Protein AF-0000000084381024 (afdb_homodimer)

pLDDT: mean 91.38, std 16.23, range [27.98, 98.88]

Solvent-accessible surface area (backbone atoms only — not comparable to full-atom values): 16319 Å² total; per-residue (Å²): 120,67,60,51,64,64,74,51,84,84,50,76,86,59,46,61,68,24,18,52,48,16,25,44,32,41,46,28,47,38,32,57,51,58,48,25,55,32,41,63,37,60,66,31,48,61,68,59,44,64,74,40,44,67,61,47,49,54,48,25,54,76,38,67,33,44,77,42,84,34,64,73,65,82,75,44,44,56,50,69,76,67,74,47,66,86,17,28,29,39,39,35,27,53,89,64,43,61,58,55,51,52,49,52,48,49,53,49,51,50,27,51,76,67,74,49,60,46,72,69,57,39,50,48,54,21,47,53,52,33,48,46,49,37,40,40,66,72,48,41,53,50,35,30,42,66,63,59,52,68,70,77,110,121,66,57,51,64,66,75,51,82,86,48,80,80,56,48,62,69,25,18,53,47,15,24,44,32,41,46,28,46,38,33,56,50,57,50,26,54,34,42,64,38,57,65,33,47,61,67,58,44,64,73,40,45,67,63,45,50,51,48,24,55,76,38,68,34,45,77,44,83,35,65,72,65,82,76,44,45,57,49,70,75,65,74,47,64,85,17,27,29,38,39,36,28,52,90,65,44,60,58,55,51,52,48,50,49,49,54,49,51,51,26,51,75,67,76,50,60,44,72,70,56,38,49,47,56,20,48,53,51,33,49,46,49,37,39,39,67,71,49,41,53,50,35,30,42,64,62,59,53,66,69,77,111

Nearest PDB structures (foldseek):
  7mwr-assembly1_A  TM=6.405E-01  e=2.518E+00  synthetic construct
  6pe4-assembly1_A  TM=2.429E-01  e=1.490E-01  Saccharomyces cerevisiae S288C
  6rm3-assembly1_LJ0  TM=4.028E-01  e=2.826E+00  Vairimorpha necatrix
  7uzi-assembly1_a  TM=2.434E-01  e=8.912E-01  Rattus norvegicus
  6ifx-assembly1_A  TM=2.346E-01  e=4.484E+00  Bacillus subtilis subsp. subtilis str. 168

Structure (mmCIF, N/CA/C/O backbone):
data_AF-0000000084381024-model_v1
#
loop_
_entity.id
_entity.type
_entity.pdbx_description
1 polymer 'Uncharacterized protein'
#
loop_
_atom_site.group_PDB
_atom_site.id
_atom_site.type_symbol
_atom_site.label_atom_id
_atom_site.label_alt_id
_atom_site.label_comp_id
_atom_site.label_asym_id
_atom_site.label_entity_id
_atom_site.label_seq_id
_atom_site.pdbx_PDB_ins_code
_atom_site.Cartn_x
_atom_site.Cartn_y
_atom_site.Cartn_z
_atom_site.occupancy
_atom_site.B_iso_or_equiv
_atom_site.auth_seq_id
_atom_site.auth_comp_id
_atom_site.auth_asym_id
_atom_site.auth_atom_id
_atom_site.pdbx_PDB_model_num
ATOM 1 N N . MET A 1 1 ? 3.258 -10.328 -2.293 1 28.28 1 MET A N 1
ATOM 2 C CA . MET A 1 1 ? 1.998 -11.055 -2.41 1 28.28 1 MET A CA 1
ATOM 3 C C . MET A 1 1 ? 1.512 -11.531 -1.044 1 28.28 1 MET A C 1
ATOM 5 O O . MET A 1 1 ? 0.739 -12.484 -0.951 1 28.28 1 MET A O 1
ATOM 9 N N . VAL A 1 2 ? 2.326 -11.086 -0.211 1 36.31 2 VAL A N 1
ATOM 10 C CA . VAL A 1 2 ? 2.629 -11.383 1.186 1 36.31 2 VAL A CA 1
ATOM 11 C C . VAL A 1 2 ? 1.371 -11.211 2.033 1 36.31 2 VAL A C 1
ATOM 13 O O . VAL A 1 2 ? 0.634 -10.234 1.877 1 36.31 2 VAL A O 1
ATOM 16 N N . CYS A 1 3 ? 0.895 -12.289 2.412 1 40.66 3 CYS A N 1
ATOM 17 C CA . 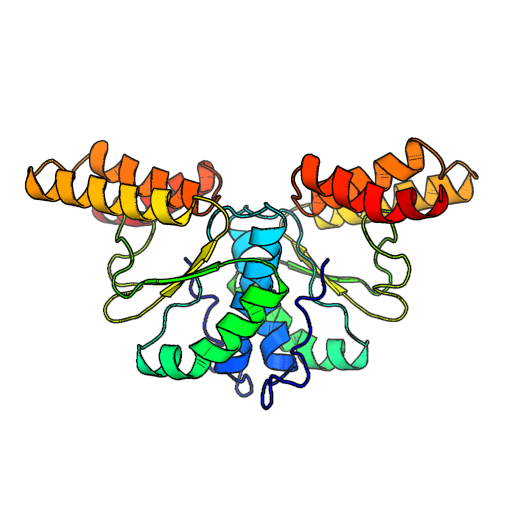CYS A 1 3 ? -0.198 -12.477 3.361 1 40.66 3 CYS A CA 1
ATOM 18 C C . CYS A 1 3 ? -0.223 -11.344 4.387 1 40.66 3 CYS A C 1
ATOM 20 O O . CYS A 1 3 ? 0.707 -11.211 5.184 1 40.66 3 CYS A O 1
ATOM 22 N N . ALA A 1 4 ? -0.478 -10.211 3.945 1 44.56 4 ALA A N 1
ATOM 23 C CA . ALA A 1 4 ? -0.756 -9.367 5.105 1 44.56 4 ALA A CA 1
ATOM 24 C C . ALA A 1 4 ? -1.313 -10.195 6.262 1 44.56 4 ALA A C 1
ATOM 26 O O . ALA A 1 4 ? -2.27 -10.953 6.086 1 44.56 4 ALA A O 1
ATOM 27 N N . GLY A 1 5 ? -0.405 -10.867 6.879 1 44.34 5 GLY A N 1
ATOM 28 C CA . GLY A 1 5 ? -0.586 -11.812 7.969 1 44.34 5 GLY A CA 1
ATOM 29 C C . GLY A 1 5 ? -1.953 -11.719 8.617 1 44.34 5 GLY A C 1
ATOM 30 O O . GLY A 1 5 ? -2.391 -10.625 9 1 44.34 5 GLY A O 1
ATOM 31 N N . SER A 1 6 ? -2.732 -12.602 8.109 1 51.28 6 SER A N 1
ATOM 32 C CA . SER A 1 6 ? -3.961 -12.797 8.867 1 51.28 6 SER A CA 1
ATOM 33 C C . SER A 1 6 ? -3.729 -12.57 10.359 1 51.28 6 SER A C 1
ATOM 35 O O . SER A 1 6 ? -2.631 -12.82 10.867 1 51.28 6 SER A O 1
ATOM 37 N N . PRO A 1 7 ? -4.492 -11.641 10.758 1 48.34 7 PRO A N 1
ATOM 38 C CA . PRO A 1 7 ? -4.328 -11.484 12.211 1 48.34 7 PRO A CA 1
ATOM 39 C C . PRO A 1 7 ? -4.062 -12.812 12.914 1 48.34 7 PRO A C 1
ATOM 41 O O . PRO A 1 7 ? -4.578 -13.852 12.5 1 48.34 7 PRO A O 1
ATOM 44 N N . THR A 1 8 ? -2.988 -12.719 13.672 1 51.28 8 THR A N 1
ATOM 45 C CA . THR A 1 8 ? -2.697 -13.875 14.508 1 51.28 8 THR A CA 1
ATOM 46 C C . THR A 1 8 ? -3.805 -14.094 15.531 1 51.28 8 THR A C 1
ATOM 48 O O . THR A 1 8 ? -4.578 -13.18 15.82 1 51.28 8 THR A O 1
ATOM 51 N N . ALA A 1 9 ? -3.881 -15.234 16.062 1 48.22 9 ALA A N 1
ATOM 52 C CA . ALA A 1 9 ? -4.785 -15.609 17.156 1 48.22 9 ALA A CA 1
ATOM 53 C C . ALA A 1 9 ? -4.781 -14.547 18.25 1 48.22 9 ALA A C 1
ATOM 55 O O . ALA A 1 9 ? -5.777 -14.383 18.953 1 48.22 9 ALA A O 1
ATOM 56 N N . ALA A 1 10 ? -3.648 -13.859 18.375 1 48.81 10 ALA A N 1
ATOM 57 C CA . ALA A 1 10 ? -3.574 -12.914 19.484 1 48.81 10 ALA A CA 1
ATOM 58 C C . ALA A 1 10 ? -4.445 -11.688 19.219 1 48.81 10 ALA A C 1
ATOM 60 O O . ALA A 1 10 ? -4.66 -10.859 20.109 1 48.81 10 ALA A O 1
ATOM 61 N N . GLN A 1 11 ? -4.734 -11.586 18.047 1 59.88 11 GLN A N 1
ATOM 62 C CA . GLN A 1 11 ? -5.578 -10.438 17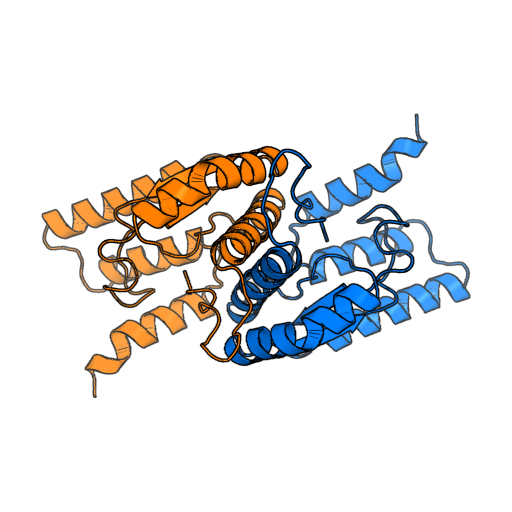.734 1 59.88 11 GLN A CA 1
ATOM 63 C C . GLN A 1 11 ? -7.051 -10.836 17.672 1 59.88 11 GLN A C 1
ATOM 65 O O . GLN A 1 11 ? -7.57 -11.141 16.594 1 59.88 11 GLN A O 1
ATOM 70 N N . GLU A 1 12 ? -7.547 -11 18.906 1 65.5 12 GLU A N 1
ATOM 71 C CA . GLU A 1 12 ? -8.938 -11.359 19.156 1 65.5 12 GLU A CA 1
ATOM 72 C C . GLU A 1 12 ? -9.883 -10.219 18.781 1 65.5 12 GLU A C 1
ATOM 74 O O . GLU A 1 12 ? -9.5 -9.047 18.844 1 65.5 12 GLU A O 1
ATOM 79 N N . ASN A 1 13 ? -10.695 -10.312 17.656 1 83.38 13 ASN A N 1
ATOM 80 C CA . ASN A 1 13 ? -11.82 -9.438 17.375 1 83.38 13 ASN A CA 1
ATOM 81 C C . ASN A 1 13 ? -11.602 -8.633 16.094 1 83.38 13 ASN A C 1
ATOM 83 O O . ASN A 1 13 ? -11.992 -7.469 16.016 1 83.38 13 ASN A O 1
ATOM 87 N N . ILE A 1 14 ? -10.758 -9.195 15.344 1 90.44 14 ILE A N 1
ATOM 88 C CA . ILE A 1 14 ? -10.633 -8.586 14.023 1 90.44 14 ILE A CA 1
ATOM 89 C C . ILE A 1 14 ? -11.609 -9.242 13.055 1 90.44 14 ILE A C 1
ATOM 91 O O . ILE A 1 14 ? -11.641 -10.461 12.922 1 90.44 14 ILE A O 1
ATOM 95 N N . ASP A 1 15 ? -12.375 -8.414 12.492 1 93.81 15 ASP A N 1
ATOM 96 C CA . ASP A 1 15 ? -13.219 -8.891 11.398 1 93.81 15 ASP A CA 1
ATOM 97 C C . ASP A 1 15 ? -12.398 -9.078 10.117 1 93.81 15 ASP A C 1
ATOM 99 O O . ASP A 1 15 ? -11.984 -8.109 9.484 1 93.81 15 ASP A O 1
ATOM 103 N N . GLN A 1 16 ? -12.266 -10.297 9.758 1 93.5 16 GLN A N 1
ATOM 104 C CA . GLN A 1 16 ? -11.336 -10.648 8.688 1 93.5 16 GLN A CA 1
ATOM 105 C C . GLN A 1 16 ? -11.773 -10.031 7.359 1 93.5 16 GLN A C 1
ATOM 107 O O . GLN A 1 16 ? -10.93 -9.578 6.574 1 93.5 16 GLN A O 1
ATOM 112 N N . ARG A 1 17 ? -12.984 -10.094 7.109 1 93.25 17 ARG A N 1
ATOM 113 C CA . ARG A 1 17 ? -13.508 -9.523 5.871 1 93.25 17 ARG A CA 1
ATOM 114 C C . ARG A 1 17 ? -13.18 -8.039 5.777 1 93.25 17 ARG A C 1
ATOM 116 O O . ARG A 1 17 ? -12.695 -7.566 4.75 1 93.25 17 ARG A O 1
ATOM 123 N N . SER A 1 18 ? -13.453 -7.324 6.828 1 94.88 18 SER A N 1
ATOM 124 C CA . SER A 1 18 ? -13.164 -5.895 6.879 1 94.88 18 SER A CA 1
ATOM 125 C C . SER A 1 18 ? -11.664 -5.637 6.766 1 94.88 18 SER A C 1
ATOM 127 O O . SER A 1 18 ? -11.242 -4.684 6.105 1 94.88 18 SER A O 1
ATOM 129 N N . TYR A 1 19 ? -10.93 -6.453 7.414 1 95.06 19 TYR A N 1
ATOM 130 C CA . TYR A 1 19 ? -9.477 -6.355 7.34 1 95.06 19 TYR A CA 1
ATOM 131 C C . TYR A 1 19 ? -8.984 -6.508 5.906 1 95.06 19 TYR A C 1
ATOM 133 O O . TYR A 1 19 ? -8.211 -5.684 5.414 1 95.06 19 TYR A O 1
ATOM 141 N N . ASN A 1 20 ? -9.469 -7.473 5.242 1 95.69 20 ASN A N 1
ATOM 142 C CA . ASN A 1 20 ? -9.078 -7.723 3.857 1 95.69 20 ASN A CA 1
ATOM 143 C C . ASN A 1 20 ? -9.516 -6.586 2.938 1 95.69 20 ASN A C 1
ATOM 145 O O . ASN A 1 20 ? -8.789 -6.219 2.012 1 95.69 20 ASN A O 1
ATOM 149 N N . LEU A 1 21 ? -10.672 -6.102 3.188 1 95.94 21 LEU A N 1
ATOM 150 C CA . LEU A 1 21 ? -11.156 -4.961 2.412 1 95.94 21 LEU A CA 1
ATOM 151 C C . LEU A 1 21 ? -10.273 -3.738 2.641 1 95.94 21 LEU A C 1
ATOM 153 O O . LEU A 1 21 ? -10.047 -2.953 1.718 1 95.94 21 LEU A O 1
ATOM 157 N N . GLY A 1 22 ? -9.82 -3.562 3.893 1 96 22 GLY A N 1
ATOM 158 C CA . GLY A 1 22 ? -8.875 -2.49 4.18 1 96 22 GLY A CA 1
ATOM 159 C C . GLY A 1 22 ? -7.602 -2.584 3.365 1 96 22 GLY A C 1
ATOM 160 O O . GLY A 1 22 ? -7.121 -1.577 2.84 1 96 22 GLY A O 1
ATOM 161 N N . ILE A 1 23 ? -7.121 -3.762 3.248 1 97.06 23 ILE A N 1
ATOM 162 C CA . ILE A 1 23 ? -5.926 -3.984 2.439 1 97.06 23 ILE A CA 1
ATOM 163 C C . ILE A 1 23 ? -6.195 -3.574 0.994 1 97.06 23 ILE A C 1
ATOM 165 O O . ILE A 1 23 ? -5.41 -2.838 0.394 1 97.06 23 ILE A O 1
ATOM 169 N N . ILE A 1 24 ? -7.312 -4 0.493 1 97.38 24 ILE A N 1
ATOM 170 C CA . ILE A 1 24 ? -7.684 -3.67 -0.878 1 97.38 24 ILE A CA 1
ATOM 171 C C . ILE A 1 24 ? -7.82 -2.156 -1.024 1 97.38 24 ILE A C 1
ATOM 173 O O . ILE A 1 24 ? -7.363 -1.579 -2.016 1 97.38 24 ILE A O 1
ATOM 177 N N . GLY A 1 25 ? -8.414 -1.535 -0.04 1 96.5 25 GLY A N 1
ATOM 178 C CA . GLY A 1 25 ? -8.539 -0.086 -0.065 1 96.5 25 GLY A CA 1
ATOM 179 C C . GLY A 1 25 ? -7.199 0.626 -0.094 1 96.5 25 GLY A C 1
ATOM 180 O O . GLY A 1 25 ? -6.988 1.527 -0.909 1 96.5 25 GLY A O 1
ATOM 181 N N . GLY A 1 26 ? -6.32 0.218 0.794 1 96.38 26 GLY A N 1
ATOM 182 C CA . GLY A 1 26 ? -4.98 0.784 0.792 1 96.38 26 GLY A CA 1
ATOM 183 C C . GLY A 1 26 ? -4.25 0.584 -0.523 1 96.38 26 GLY A C 1
ATOM 184 O O . GLY A 1 26 ? -3.65 1.521 -1.055 1 96.38 26 GLY A O 1
ATOM 185 N N . PHE A 1 27 ? -4.34 -0.583 -1.065 1 98 27 PHE A N 1
ATOM 186 C CA . PHE A 1 27 ? -3.621 -0.901 -2.295 1 98 27 PHE A CA 1
ATOM 187 C C . PHE A 1 27 ? -4.25 -0.195 -3.488 1 98 27 PHE A C 1
ATOM 189 O O . PHE A 1 27 ? -3.553 0.197 -4.426 1 98 27 PHE A O 1
ATOM 196 N N . ALA A 1 28 ? -5.578 -0.05 -3.455 1 97.62 28 ALA A N 1
ATOM 197 C CA . ALA A 1 28 ? -6.234 0.714 -4.516 1 97.62 28 ALA A CA 1
ATOM 198 C C . ALA A 1 28 ? -5.707 2.146 -4.562 1 97.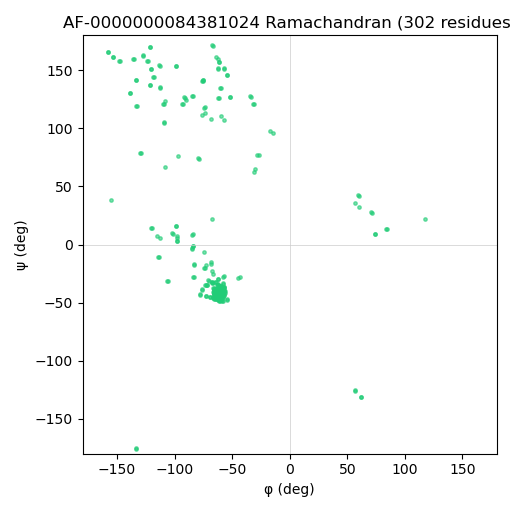62 28 ALA A C 1
ATOM 200 O O . ALA A 1 28 ? -5.438 2.678 -5.645 1 97.62 28 ALA A O 1
ATOM 201 N N . GLU A 1 29 ? -5.512 2.721 -3.426 1 95.56 29 GLU A N 1
ATOM 202 C CA . GLU A 1 29 ? -4.996 4.086 -3.355 1 95.56 29 GLU A CA 1
ATOM 203 C C . GLU A 1 29 ? -3.578 4.168 -3.91 1 95.56 29 GLU A C 1
ATOM 205 O O . GLU A 1 29 ? -3.264 5.062 -4.695 1 95.56 29 GLU A O 1
ATOM 210 N N . ILE A 1 30 ? -2.697 3.246 -3.512 1 96.5 30 ILE A N 1
ATOM 211 C CA . ILE A 1 30 ? -1.293 3.338 -3.9 1 96.5 30 ILE A CA 1
ATOM 212 C C . ILE A 1 30 ? -1.15 3.043 -5.391 1 96.5 30 ILE A C 1
ATOM 214 O O . ILE A 1 30 ? -0.276 3.6 -6.059 1 96.5 30 ILE A O 1
ATOM 218 N N . VAL A 1 31 ? -2.053 2.191 -5.934 1 98.12 31 VAL A N 1
ATOM 219 C CA . VAL A 1 31 ? -2.064 1.953 -7.371 1 98.12 31 VAL A CA 1
ATOM 220 C C . VAL A 1 31 ? -2.545 3.207 -8.102 1 98.12 31 VAL A C 1
ATOM 222 O O . VAL A 1 31 ? -1.935 3.635 -9.078 1 98.12 31 VAL A O 1
ATOM 225 N N . ARG A 1 32 ? -3.615 3.818 -7.609 1 97.06 32 ARG A N 1
ATOM 226 C CA . ARG A 1 32 ? -4.133 5.047 -8.203 1 97.06 32 ARG A CA 1
ATOM 227 C C . ARG A 1 32 ? -3.064 6.133 -8.227 1 97.06 32 ARG A C 1
ATOM 229 O O . ARG A 1 32 ? -2.949 6.879 -9.203 1 97.06 32 ARG A O 1
ATOM 236 N N . LEU A 1 33 ? -2.26 6.191 -7.195 1 96.06 33 LEU A N 1
ATOM 237 C CA . LEU A 1 33 ? -1.254 7.238 -7.051 1 96.06 33 LEU A CA 1
ATOM 238 C C . LEU A 1 33 ? 0.023 6.871 -7.797 1 96.06 33 LEU A C 1
ATOM 240 O O . LEU A 1 33 ? 1.009 7.609 -7.75 1 96.06 33 LEU A O 1
ATOM 244 N N . GLY A 1 34 ? 0.048 5.742 -8.352 1 96 34 GLY A N 1
ATOM 245 C CA . GLY A 1 34 ? 1.16 5.371 -9.211 1 96 34 GLY A CA 1
ATOM 246 C C . GLY A 1 34 ? 2.355 4.836 -8.445 1 96 34 GLY A C 1
ATOM 247 O O . GLY A 1 34 ? 3.449 4.711 -9 1 96 34 GLY A O 1
ATOM 248 N N . VAL A 1 35 ? 2.164 4.527 -7.207 1 97.25 35 VAL A N 1
ATOM 249 C CA . VAL A 1 35 ? 3.242 3.971 -6.398 1 97.25 35 VAL A CA 1
ATOM 250 C C . VAL A 1 35 ? 3.455 2.502 -6.762 1 97.25 35 VAL A C 1
ATOM 252 O O . VAL A 1 35 ? 4.59 2.025 -6.809 1 97.25 35 VAL A O 1
ATOM 255 N N . LYS A 1 36 ? 2.365 1.826 -7 1 97.12 36 LYS A N 1
ATOM 256 C CA . LYS A 1 36 ? 2.391 0.433 -7.434 1 97.12 36 LYS A CA 1
ATOM 257 C C . LYS A 1 36 ? 1.692 0.265 -8.781 1 97.12 36 LYS A C 1
ATOM 259 O O . LYS A 1 36 ? 0.625 0.839 -9.008 1 97.12 36 LYS A O 1
ATOM 264 N N . LYS A 1 37 ? 2.312 -0.516 -9.602 1 97.88 37 LYS A N 1
ATOM 265 C CA . LYS A 1 37 ? 1.712 -0.817 -10.898 1 97.88 37 LYS A CA 1
ATOM 266 C C . LYS A 1 37 ? 0.601 -1.854 -10.766 1 97.88 37 LYS A C 1
ATOM 268 O O . LYS A 1 37 ? -0.471 -1.705 -11.352 1 97.88 37 LYS A O 1
ATOM 273 N N . LEU A 1 38 ? 0.81 -2.875 -10 1 98.69 38 LEU A N 1
ATOM 274 C CA . LEU A 1 38 ? -0.09 -3.988 -9.719 1 98.69 38 LEU A CA 1
ATOM 275 C C . LEU A 1 38 ? -0.052 -4.359 -8.242 1 98.69 38 LEU A C 1
ATOM 277 O O . LEU A 1 38 ? 1.025 -4.461 -7.648 1 98.69 38 LEU A O 1
ATOM 281 N N . ALA A 1 39 ? -1.172 -4.465 -7.668 1 98.44 39 ALA A N 1
ATOM 282 C CA . ALA A 1 39 ? -1.26 -4.984 -6.305 1 98.44 39 ALA A CA 1
ATOM 283 C C . ALA A 1 39 ? -2.131 -6.234 -6.246 1 98.44 39 ALA A C 1
ATOM 285 O O . ALA A 1 39 ? -3.002 -6.43 -7.102 1 98.44 39 ALA A O 1
ATOM 286 N N . LEU A 1 40 ? -1.838 -7.059 -5.32 1 98.25 40 LEU A N 1
ATOM 287 C CA . LEU A 1 40 ? -2.604 -8.281 -5.082 1 98.25 40 LEU A CA 1
ATOM 288 C C . LEU A 1 40 ? -3.33 -8.211 -3.744 1 98.25 40 LEU A C 1
ATOM 290 O O . LEU A 1 40 ? -2.75 -7.797 -2.738 1 98.25 40 LEU A O 1
ATOM 294 N N . SER A 1 41 ? -4.539 -8.609 -3.746 1 97.5 41 SER A N 1
ATOM 295 C CA . SER A 1 41 ? -5.207 -8.836 -2.469 1 97.5 41 SER A CA 1
ATOM 296 C C . SER A 1 41 ? -4.594 -10.023 -1.731 1 97.5 41 SER A C 1
ATOM 298 O O . SER A 1 41 ? -3.746 -10.734 -2.279 1 97.5 41 SER A O 1
ATOM 300 N N . GLU A 1 42 ? -5.039 -10.148 -0.517 1 95.75 42 GLU A N 1
ATOM 301 C CA . GLU A 1 42 ? -4.789 -11.438 0.135 1 95.75 42 GLU A CA 1
ATOM 302 C C . GLU A 1 42 ? -5.371 -12.586 -0.674 1 95.75 42 GLU A C 1
ATOM 304 O O . GLU A 1 42 ? -6.332 -12.406 -1.422 1 95.75 42 GLU A O 1
ATOM 309 N N . VAL A 1 43 ? -4.715 -13.703 -0.502 1 95.94 43 VAL A N 1
ATOM 310 C CA . VAL A 1 43 ? -5.301 -14.906 -1.072 1 95.94 43 VAL A CA 1
ATOM 311 C C . VAL A 1 43 ? -6.469 -15.375 -0.204 1 95.94 43 VAL A C 1
ATOM 313 O O . VAL A 1 43 ? -6.406 -15.297 1.025 1 95.94 43 VAL A O 1
ATOM 316 N N . MET A 1 44 ? -7.48 -15.82 -0.91 1 95.75 44 MET A N 1
ATOM 317 C CA . MET A 1 44 ? -8.664 -16.25 -0.17 1 95.75 44 MET A CA 1
ATOM 318 C C . MET A 1 44 ? -9.367 -17.391 -0.882 1 95.75 44 MET A C 1
ATOM 320 O O . MET A 1 44 ? -9.188 -17.594 -2.084 1 95.75 44 MET A O 1
ATOM 324 N N . THR A 1 45 ? -10.141 -18.125 -0.07 1 96.62 45 THR A N 1
ATOM 325 C CA . THR A 1 45 ? -10.977 -19.141 -0.695 1 96.62 45 THR A CA 1
ATOM 326 C C . THR A 1 45 ? -11.969 -18.516 -1.665 1 96.62 45 THR A C 1
ATOM 328 O O . THR A 1 45 ? -12.328 -17.344 -1.52 1 96.62 45 THR A O 1
ATOM 331 N N . PRO A 1 46 ? -12.453 -19.297 -2.619 1 97.44 46 PRO A N 1
ATOM 332 C CA . PRO A 1 46 ? -13.477 -18.766 -3.531 1 97.44 46 PRO A CA 1
ATOM 333 C C . PRO A 1 46 ? -14.711 -18.25 -2.797 1 97.44 46 PRO A C 1
ATOM 335 O O . PRO A 1 46 ? -15.266 -17.219 -3.176 1 97.44 46 PRO A O 1
ATOM 338 N N . ASP A 1 47 ? -15.117 -18.891 -1.745 1 97 47 ASP A N 1
ATOM 339 C CA . ASP A 1 47 ? -16.281 -18.469 -0.982 1 97 47 ASP A CA 1
ATOM 340 C C . ASP A 1 47 ? -16.031 -17.109 -0.316 1 97 47 ASP A C 1
ATOM 342 O O . ASP A 1 47 ? -16.906 -16.234 -0.336 1 97 47 ASP A O 1
ATOM 346 N N . ASP A 1 48 ? -14.922 -16.984 0.28 1 95.38 48 ASP A N 1
ATOM 347 C CA . ASP A 1 48 ? -14.578 -15.703 0.903 1 95.38 48 ASP A CA 1
ATOM 348 C C . ASP A 1 48 ? -14.5 -14.586 -0.136 1 95.38 48 ASP A C 1
ATOM 350 O O . ASP A 1 48 ? -14.93 -13.461 0.122 1 95.38 48 ASP A O 1
ATOM 354 N N . MET A 1 49 ? -13.961 -14.914 -1.272 1 97.06 49 MET A N 1
ATOM 355 C CA . MET A 1 49 ? -13.875 -13.961 -2.377 1 97.06 49 MET A CA 1
ATOM 356 C C . MET A 1 49 ? -15.273 -13.531 -2.824 1 97.06 49 MET A C 1
ATOM 358 O O . MET A 1 49 ? -15.531 -12.336 -2.98 1 97.06 49 MET A O 1
ATOM 362 N N . ASP A 1 50 ? -16.141 -14.445 -2.934 1 97 50 ASP A N 1
ATOM 363 C CA . ASP A 1 50 ? -17.516 -14.133 -3.314 1 97 50 ASP A CA 1
ATOM 364 C C . ASP A 1 50 ? -18.172 -13.18 -2.311 1 97 50 ASP A C 1
ATOM 366 O O . ASP A 1 50 ? -18.891 -12.266 -2.699 1 97 50 ASP A O 1
ATOM 370 N N . ALA A 1 51 ? -17.797 -13.391 -1.1 1 93.56 51 ALA A N 1
ATOM 371 C CA . ALA A 1 51 ? -18.438 -12.641 -0.022 1 93.56 51 ALA A CA 1
ATOM 372 C C . ALA A 1 51 ? -17.938 -11.195 -0.002 1 93.56 51 ALA A C 1
ATOM 374 O O . ALA A 1 51 ? -18.625 -10.305 0.512 1 93.56 51 ALA A O 1
ATOM 375 N N . MET A 1 52 ? -16.828 -10.961 -0.585 1 94 52 MET A N 1
ATOM 376 C CA . MET A 1 52 ? -16.25 -9.633 -0.422 1 94 52 MET A CA 1
ATOM 377 C C . MET A 1 52 ? -16.219 -8.883 -1.749 1 94 52 MET A C 1
ATOM 379 O O . MET A 1 52 ? -16.016 -7.668 -1.776 1 94 52 MET A O 1
ATOM 383 N N . LEU A 1 53 ? -16.484 -9.562 -2.812 1 96.75 53 LEU A N 1
ATOM 384 C CA . LEU A 1 53 ? -16.203 -9.047 -4.152 1 96.75 53 LEU A CA 1
ATOM 385 C C . LEU A 1 53 ? -16.984 -7.762 -4.414 1 96.75 53 LEU A C 1
ATOM 387 O O . LEU A 1 53 ? -16.438 -6.805 -4.957 1 96.75 53 LEU A O 1
ATOM 391 N N . ASP A 1 54 ? -18.219 -7.695 -4.055 1 95.94 54 ASP A N 1
ATOM 392 C CA . ASP A 1 54 ? -19.031 -6.508 -4.332 1 95.94 54 ASP A CA 1
ATOM 393 C C . ASP A 1 54 ? -18.5 -5.293 -3.578 1 95.94 54 ASP A C 1
ATOM 395 O O . ASP A 1 54 ? -18.422 -4.195 -4.137 1 95.94 54 ASP A O 1
ATOM 399 N N . ASP A 1 55 ? -18.172 -5.512 -2.336 1 95.75 55 ASP A N 1
ATOM 400 C CA . ASP A 1 55 ? -17.594 -4.418 -1.565 1 95.75 55 ASP A CA 1
ATOM 401 C C . ASP A 1 55 ? -16.234 -4.008 -2.139 1 95.75 55 ASP A C 1
ATOM 403 O O . ASP A 1 55 ? -15.906 -2.82 -2.166 1 95.75 55 ASP A O 1
ATOM 407 N N . ALA A 1 56 ? -15.492 -5.004 -2.561 1 97.25 56 ALA A N 1
ATOM 408 C CA . ALA A 1 56 ? -14.203 -4.711 -3.178 1 97.25 56 ALA A CA 1
ATOM 409 C C . ALA A 1 56 ? -14.375 -3.852 -4.43 1 97.25 56 ALA A C 1
ATOM 411 O O . ALA A 1 56 ? -13.594 -2.928 -4.668 1 97.25 56 ALA A O 1
ATOM 412 N N . LYS A 1 57 ? -15.352 -4.129 -5.191 1 97.75 57 LYS A N 1
ATOM 413 C CA . LYS A 1 57 ? -15.625 -3.361 -6.402 1 97.75 57 LYS A CA 1
ATOM 414 C C . LYS A 1 57 ? -15.969 -1.913 -6.066 1 97.75 57 LYS A C 1
ATOM 416 O O . LYS A 1 57 ? -15.578 -0.994 -6.789 1 97.75 57 LYS A O 1
ATOM 421 N N . ILE A 1 58 ? -16.703 -1.7 -5.055 1 96.19 58 ILE A N 1
ATOM 422 C CA . ILE A 1 58 ? -17.047 -0.354 -4.613 1 96.19 58 ILE A CA 1
ATOM 423 C C . ILE A 1 58 ? -15.781 0.411 -4.238 1 96.19 58 ILE A C 1
ATOM 425 O O . ILE A 1 58 ? -15.594 1.556 -4.656 1 96.19 58 ILE A O 1
ATOM 429 N N . VAL A 1 59 ? -14.961 -0.268 -3.457 1 94.44 59 VAL A N 1
ATOM 430 C CA . VAL A 1 59 ? -13.703 0.334 -3.037 1 94.44 59 VAL A CA 1
ATOM 431 C C . VAL A 1 59 ? -12.859 0.687 -4.262 1 94.44 59 VAL A C 1
ATOM 433 O O . VAL A 1 59 ? -12.289 1.776 -4.34 1 94.44 59 VAL A O 1
ATOM 436 N N . ALA A 1 60 ? -12.789 -0.212 -5.215 1 96.75 60 ALA A N 1
ATOM 437 C CA . ALA A 1 60 ? -12.008 -0.009 -6.426 1 96.75 60 ALA A CA 1
ATOM 438 C C . ALA A 1 60 ? -12.531 1.173 -7.234 1 96.75 60 ALA A C 1
ATOM 440 O O . ALA A 1 60 ? -11.758 2.004 -7.711 1 96.75 60 ALA A O 1
ATOM 441 N N . ARG A 1 61 ? -13.797 1.285 -7.375 1 96.38 61 ARG A N 1
ATOM 442 C CA . ARG A 1 61 ? -14.414 2.373 -8.125 1 96.38 61 ARG A CA 1
ATOM 443 C C . ARG A 1 61 ? -14.102 3.723 -7.488 1 96.38 61 ARG A C 1
ATOM 445 O O . ARG A 1 61 ? -13.789 4.688 -8.188 1 96.38 61 ARG A O 1
ATOM 452 N N . ARG A 1 62 ? -14.117 3.76 -6.277 1 93.94 62 ARG A N 1
ATOM 453 C CA . ARG A 1 62 ? -13.859 5 -5.551 1 93.94 62 ARG A CA 1
ATOM 454 C C . ARG A 1 62 ? -12.43 5.484 -5.785 1 93.94 62 ARG A C 1
ATOM 456 O O . ARG A 1 62 ? -12.172 6.688 -5.801 1 93.94 62 ARG A O 1
ATOM 463 N N . ASN A 1 63 ? -11.586 4.543 -5.957 1 95.25 63 ASN A N 1
ATOM 464 C CA . ASN A 1 63 ? -10.18 4.875 -6.141 1 95.25 63 ASN A CA 1
ATOM 465 C C . ASN A 1 63 ? -9.797 4.891 -7.617 1 95.25 63 ASN A C 1
ATOM 467 O O . ASN A 1 63 ? -8.617 5.031 -7.957 1 95.25 63 ASN A O 1
ATOM 471 N N . LYS A 1 64 ? -10.75 4.684 -8.469 1 96.5 64 LYS A N 1
ATOM 472 C CA . LYS A 1 64 ? -10.555 4.742 -9.914 1 96.5 64 LYS A CA 1
ATOM 473 C C . LYS A 1 64 ? -9.516 3.721 -10.375 1 96.5 64 LYS A C 1
ATOM 475 O O . LYS A 1 64 ? -8.625 4.043 -11.156 1 96.5 64 LYS A O 1
ATOM 480 N N . VAL A 1 65 ? -9.609 2.529 -9.805 1 98.56 65 VAL A N 1
ATOM 481 C CA . VAL A 1 65 ? -8.781 1.403 -10.234 1 98.56 65 VAL A CA 1
ATOM 482 C C . VAL A 1 65 ? -9.68 0.25 -10.68 1 98.56 65 VAL A C 1
ATOM 484 O O . VAL A 1 65 ? -10.906 0.323 -10.562 1 98.56 65 VAL A O 1
ATOM 487 N N . ARG A 1 66 ? -9.078 -0.75 -11.281 1 98.69 66 ARG A N 1
ATOM 488 C CA . ARG A 1 66 ? -9.805 -1.928 -11.75 1 98.69 66 ARG A CA 1
ATOM 489 C C . ARG A 1 66 ? -9.398 -3.168 -10.961 1 98.69 66 ARG A C 1
ATOM 491 O O . ARG A 1 66 ? -8.32 -3.209 -10.367 1 98.69 66 ARG A O 1
ATOM 498 N N . LEU A 1 67 ? -10.312 -4.121 -10.922 1 98.75 67 LEU A N 1
ATOM 499 C CA . LEU A 1 67 ? -10.078 -5.414 -10.281 1 98.75 67 LEU A CA 1
ATOM 500 C C . LEU A 1 67 ? -10.188 -6.547 -11.297 1 98.75 67 LEU A C 1
ATOM 502 O O . LEU A 1 67 ? -11.008 -6.496 -12.211 1 98.75 67 LEU A O 1
ATOM 506 N N . TYR A 1 68 ? -9.414 -7.52 -11.148 1 98.81 68 TYR A N 1
ATOM 507 C CA . TYR A 1 68 ? -9.508 -8.789 -11.859 1 98.81 68 TYR A CA 1
ATOM 508 C C . TYR A 1 68 ? -9.375 -9.969 -10.898 1 98.81 68 TYR A C 1
ATOM 510 O O . TYR A 1 68 ? -8.391 -10.062 -10.164 1 98.81 68 TYR A O 1
ATOM 518 N N . ARG A 1 69 ? -10.375 -10.758 -10.836 1 98.69 69 ARG A N 1
ATOM 519 C CA . ARG A 1 69 ? -10.297 -11.977 -10.039 1 98.69 69 ARG A CA 1
ATOM 520 C C . ARG A 1 69 ? -9.43 -13.023 -10.734 1 98.69 69 ARG A C 1
ATOM 522 O O . ARG A 1 69 ? -9.727 -13.438 -11.852 1 98.69 69 ARG A O 1
ATOM 529 N N . GLU A 1 70 ? -8.359 -13.398 -10.109 1 98.56 70 GLU A N 1
ATOM 530 C CA . GLU A 1 70 ? -7.387 -14.367 -10.617 1 98.56 70 GLU A CA 1
ATOM 531 C C . GLU A 1 70 ? -7.461 -15.68 -9.836 1 98.56 70 GLU A C 1
ATOM 533 O O . GLU A 1 70 ? -6.984 -15.758 -8.695 1 98.56 70 GLU A O 1
ATOM 538 N N . PRO A 1 71 ? -8.023 -16.734 -10.391 1 97.56 71 PRO A N 1
ATOM 539 C CA . PRO A 1 71 ? -8.156 -18 -9.664 1 97.56 71 PRO A CA 1
ATOM 540 C C . PRO A 1 71 ? -6.891 -18.844 -9.734 1 97.56 71 PRO A C 1
ATOM 542 O O . PRO A 1 71 ? -6.77 -19.828 -9.008 1 97.56 71 PRO A O 1
ATOM 545 N N . GLU A 1 72 ? -6.047 -18.547 -10.648 1 97.06 72 GLU A N 1
ATOM 546 C CA . GLU A 1 72 ? -4.781 -19.25 -10.82 1 97.06 72 GLU A CA 1
ATOM 547 C C . GLU A 1 72 ? -3.607 -18.281 -10.891 1 97.06 72 GLU A C 1
ATOM 549 O O . GLU A 1 72 ? -3.08 -18.016 -11.977 1 97.06 72 GLU A O 1
ATOM 554 N N . LEU A 1 73 ? -3.17 -17.797 -9.766 1 97.88 73 LEU A N 1
ATOM 555 C CA . LEU A 1 73 ? -2.068 -16.844 -9.711 1 97.88 73 LEU A CA 1
ATOM 556 C C . LEU A 1 73 ? -0.799 -17.438 -10.297 1 97.88 73 LEU A C 1
ATOM 558 O O . LEU A 1 73 ? -0.479 -18.609 -10.047 1 97.88 73 LEU A O 1
ATOM 562 N N . ILE A 1 74 ? -0.136 -16.672 -11.109 1 98.31 74 ILE A N 1
ATOM 563 C CA . ILE A 1 74 ? 1.125 -17.109 -11.695 1 98.31 74 ILE A CA 1
ATOM 564 C C . ILE A 1 74 ? 2.066 -17.594 -10.594 1 98.31 74 ILE A C 1
ATOM 566 O O . ILE A 1 74 ? 2.221 -16.922 -9.562 1 98.31 74 ILE A O 1
ATOM 570 N N . VAL A 1 75 ? 2.582 -18.734 -10.695 1 97.56 75 VAL A N 1
ATOM 571 C CA . VAL A 1 75 ? 3.574 -19.281 -9.773 1 97.56 75 VAL A CA 1
ATOM 572 C C . VAL A 1 75 ? 4.98 -19 -10.297 1 97.56 75 VAL A C 1
ATOM 574 O O . VAL A 1 75 ? 5.312 -19.359 -11.43 1 97.56 75 VAL A O 1
ATOM 577 N N . THR A 1 76 ? 5.773 -18.312 -9.562 1 98 76 THR A N 1
ATOM 578 C CA . THR A 1 76 ? 7.168 -18.016 -9.875 1 98 76 THR A CA 1
ATOM 579 C C . THR A 1 76 ? 8.055 -18.266 -8.664 1 98 76 THR A C 1
ATOM 581 O O . THR A 1 76 ? 7.578 -18.688 -7.609 1 98 76 THR A O 1
ATOM 584 N N . ASP A 1 77 ? 9.312 -17.938 -8.797 1 97.25 77 ASP A N 1
ATOM 585 C CA . ASP A 1 77 ? 10.25 -18.141 -7.699 1 97.25 77 ASP A CA 1
ATOM 586 C C . ASP A 1 77 ? 10.219 -16.969 -6.73 1 97.25 77 ASP A C 1
ATOM 588 O O . ASP A 1 77 ? 11.086 -16.844 -5.855 1 97.25 77 ASP A O 1
ATOM 592 N N . LEU A 1 78 ? 9.273 -16.109 -6.941 1 96.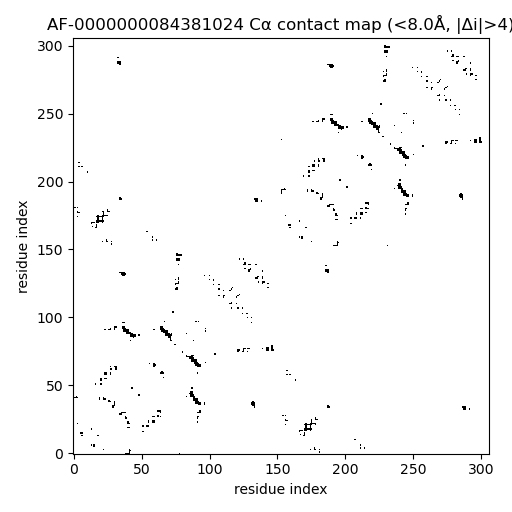88 78 LEU A N 1
ATOM 593 C CA . LEU A 1 78 ? 9.156 -14.992 -6.023 1 96.88 78 LEU A CA 1
ATOM 594 C C . LEU A 1 78 ? 8.602 -15.438 -4.676 1 96.88 78 LEU A C 1
ATOM 596 O O . LEU A 1 78 ? 8.922 -14.859 -3.639 1 96.88 78 LEU A O 1
ATOM 600 N N . TYR A 1 79 ? 7.688 -16.422 -4.734 1 95.25 79 TYR A N 1
ATOM 601 C CA . TYR A 1 79 ? 6.984 -16.922 -3.561 1 95.25 79 TYR A CA 1
ATOM 602 C C . TYR A 1 79 ? 6.941 -18.453 -3.559 1 95.25 79 TYR A C 1
ATOM 604 O O . TYR A 1 79 ? 7.164 -19.078 -4.594 1 95.25 79 TYR A O 1
ATOM 612 N N . PRO A 1 80 ? 6.699 -18.984 -2.328 1 94.19 80 PRO A N 1
ATOM 613 C CA . PRO A 1 80 ? 6.473 -20.438 -2.324 1 94.19 80 PRO A CA 1
ATOM 614 C C . PRO A 1 80 ? 5.363 -20.859 -3.283 1 94.19 80 PRO A C 1
ATOM 616 O O . PRO A 1 80 ? 4.348 -20.172 -3.398 1 94.19 80 PRO A O 1
ATOM 619 N N . ALA A 1 81 ? 5.48 -22 -3.891 1 91.69 81 ALA A N 1
ATOM 620 C CA . ALA A 1 81 ? 4.621 -22.422 -4.988 1 91.69 81 ALA A CA 1
ATOM 621 C C . ALA A 1 81 ? 3.191 -22.656 -4.508 1 91.69 81 ALA A C 1
ATOM 623 O O . ALA A 1 81 ? 2.242 -22.562 -5.289 1 91.69 81 ALA A O 1
ATOM 624 N N . ASP A 1 82 ? 2.986 -22.906 -3.285 1 92.69 82 ASP A N 1
ATOM 625 C CA . ASP A 1 82 ? 1.672 -23.312 -2.801 1 92.69 82 ASP A CA 1
ATOM 626 C C . ASP A 1 82 ? 0.955 -22.156 -2.111 1 92.69 82 ASP A C 1
ATOM 628 O O . ASP A 1 82 ? -0.105 -22.344 -1.511 1 92.69 82 ASP A O 1
ATOM 632 N N . VAL A 1 83 ? 1.495 -21.031 -2.23 1 90.5 83 VAL A N 1
ATOM 633 C CA . VAL A 1 83 ? 0.975 -19.906 -1.468 1 90.5 83 VAL A CA 1
ATOM 634 C C . VAL A 1 83 ? -0.459 -19.609 -1.9 1 90.5 83 VAL A C 1
ATOM 636 O O . VAL A 1 83 ? -1.297 -19.234 -1.078 1 90.5 83 VAL A O 1
ATOM 639 N N . ALA A 1 84 ? -0.832 -19.766 -3.172 1 93 84 ALA A N 1
ATOM 640 C CA . ALA A 1 84 ? -2.148 -19.375 -3.674 1 93 84 ALA A CA 1
ATOM 641 C C . ALA A 1 84 ? -2.891 -20.578 -4.242 1 93 84 ALA A C 1
ATOM 643 O O . ALA A 1 84 ? -3.877 -20.438 -4.965 1 93 84 ALA A O 1
ATOM 644 N N . GLU A 1 85 ? -2.398 -21.75 -3.932 1 94.56 85 GLU A N 1
ATOM 645 C CA . GLU A 1 85 ? -3.027 -22.953 -4.473 1 94.56 85 GLU A CA 1
ATOM 646 C C . GLU A 1 85 ? -4.469 -23.078 -3.988 1 94.56 85 GLU A C 1
ATOM 648 O O . GLU A 1 85 ? -4.73 -23.047 -2.785 1 94.56 85 GLU A O 1
ATOM 653 N N . GLY A 1 86 ? -5.363 -23.219 -4.922 1 95.94 86 GLY A N 1
ATOM 654 C CA . GLY A 1 86 ? -6.766 -23.406 -4.594 1 95.94 86 GLY A CA 1
ATOM 655 C C . GLY A 1 86 ? -7.445 -22.141 -4.105 1 95.94 86 GLY A C 1
ATOM 656 O O . GLY A 1 86 ? -8.586 -22.188 -3.629 1 95.94 86 GLY A O 1
ATOM 657 N N . LYS A 1 87 ? -6.785 -21.031 -4.211 1 97.25 87 LYS A N 1
ATOM 658 C CA . LYS A 1 87 ? -7.312 -19.766 -3.713 1 97.25 87 LYS A CA 1
ATOM 659 C C . LYS A 1 87 ? -7.367 -18.719 -4.82 1 97.25 87 LYS A C 1
ATOM 661 O O . LYS A 1 87 ? -6.695 -18.859 -5.848 1 97.25 87 LYS A O 1
ATOM 666 N N . ASP A 1 88 ? -8.219 -17.75 -4.582 1 97.94 88 ASP A N 1
ATOM 667 C CA . ASP A 1 88 ? -8.352 -16.625 -5.492 1 97.94 88 ASP A CA 1
ATOM 668 C C . ASP A 1 88 ? -7.57 -15.414 -4.984 1 97.94 88 ASP A C 1
ATOM 670 O O . ASP A 1 88 ? -7.367 -15.266 -3.777 1 97.94 88 ASP A O 1
ATOM 674 N N . VAL A 1 89 ? -7.18 -14.594 -5.93 1 98.06 89 VAL A N 1
ATOM 675 C CA . VAL A 1 89 ? -6.566 -13.305 -5.633 1 98.06 89 VAL A CA 1
ATOM 676 C C . VAL A 1 89 ? -7.203 -12.219 -6.5 1 98.06 89 VAL A C 1
ATOM 678 O O . VAL A 1 89 ? -7.594 -12.469 -7.641 1 98.06 89 VAL A O 1
ATOM 681 N N . LEU A 1 90 ? -7.406 -11.055 -5.93 1 98.56 90 LEU A N 1
ATOM 682 C CA . LEU A 1 90 ? -7.762 -9.906 -6.762 1 98.56 90 LEU A CA 1
ATOM 683 C C . LEU A 1 90 ? -6.516 -9.148 -7.207 1 98.56 90 LEU A C 1
ATOM 685 O O . LEU A 1 90 ? -5.656 -8.82 -6.387 1 98.56 90 LEU A O 1
ATOM 689 N N . LEU A 1 91 ? -6.422 -8.977 -8.508 1 98.88 91 LEU A N 1
ATOM 690 C CA . LEU A 1 91 ? -5.453 -8.031 -9.055 1 98.88 91 LEU A CA 1
ATOM 691 C C . LEU A 1 91 ? -6.016 -6.613 -9.062 1 98.88 91 LEU A C 1
ATOM 693 O O . LEU A 1 91 ? -7.133 -6.387 -9.523 1 98.88 91 LEU A O 1
ATOM 697 N N . ILE A 1 92 ? -5.336 -5.703 -8.531 1 98.88 92 ILE A N 1
ATOM 698 C CA . ILE A 1 92 ? -5.707 -4.293 -8.492 1 98.88 92 ILE A CA 1
ATOM 699 C C . ILE A 1 92 ? -4.789 -3.492 -9.414 1 98.88 92 ILE A C 1
ATOM 701 O O . ILE A 1 92 ? -3.568 -3.486 -9.227 1 98.88 92 ILE A O 1
ATOM 705 N N . TYR A 1 93 ? -5.336 -2.812 -10.391 1 98.81 93 TYR A N 1
ATOM 706 C CA . TYR A 1 93 ? -4.477 -2.268 -11.438 1 98.81 93 TYR A CA 1
ATOM 707 C C . TYR A 1 93 ? -5.16 -1.109 -12.148 1 98.81 93 TYR A C 1
ATOM 709 O O . TYR A 1 93 ? -6.352 -0.857 -11.945 1 98.81 93 TYR A O 1
ATOM 717 N N . THR A 1 94 ? -4.371 -0.353 -12.898 1 98.25 94 THR A N 1
ATOM 718 C CA . THR A 1 94 ? -4.871 0.629 -13.852 1 98.25 94 THR A CA 1
ATOM 719 C C . THR A 1 94 ? -4.25 0.408 -15.234 1 98.25 94 THR A C 1
ATOM 721 O O . THR A 1 94 ? -3.316 -0.384 -15.375 1 98.25 94 THR A O 1
ATOM 724 N N . GLY A 1 95 ? -4.879 0.985 -16.234 1 96.5 95 GLY A N 1
ATOM 725 C CA . GLY A 1 95 ? -4.312 1.002 -17.578 1 96.5 95 GLY A CA 1
ATOM 726 C C . GLY A 1 95 ? -4.129 -0.384 -18.156 1 96.5 95 GLY A C 1
ATOM 727 O O . GLY A 1 95 ? -5.031 -1.22 -18.078 1 96.5 95 GLY A O 1
ATOM 728 N N . ASN A 1 96 ? -2.926 -0.626 -18.688 1 97.75 96 ASN A N 1
ATOM 729 C CA . ASN A 1 96 ? -2.68 -1.854 -19.438 1 97.75 96 ASN A CA 1
ATOM 730 C C . ASN A 1 96 ? -1.981 -2.904 -18.578 1 97.75 96 ASN A C 1
ATOM 732 O O . ASN A 1 96 ? -1.48 -3.904 -19.094 1 97.75 96 ASN A O 1
ATOM 736 N N . THR A 1 97 ? -1.999 -2.709 -17.344 1 98.75 97 THR A N 1
ATOM 737 C CA . THR A 1 97 ? -1.233 -3.564 -16.438 1 98.75 97 THR A CA 1
ATOM 738 C C . THR A 1 97 ? -1.775 -4.992 -16.453 1 98.75 97 THR A C 1
ATOM 740 O O . THR A 1 97 ? -1.008 -5.953 -16.391 1 98.75 97 THR A O 1
ATOM 743 N N . LEU A 1 98 ? -3.064 -5.16 -16.516 1 98.81 98 LEU A N 1
ATOM 744 C CA . LEU A 1 98 ? -3.637 -6.5 -16.578 1 98.81 98 LEU A CA 1
ATOM 745 C C . LEU A 1 98 ? -3.104 -7.27 -17.781 1 98.81 98 LEU A C 1
ATOM 747 O O . LEU A 1 98 ? -2.742 -8.445 -17.656 1 98.81 98 LEU A O 1
ATOM 751 N N . GLN A 1 99 ? -3.084 -6.594 -18.891 1 98.81 99 GLN A N 1
ATOM 752 C CA . GLN A 1 99 ? -2.576 -7.258 -20.094 1 98.81 99 GLN A CA 1
ATOM 753 C C . GLN A 1 99 ? -1.116 -7.668 -19.922 1 98.81 99 GLN A C 1
ATOM 755 O O . GLN A 1 99 ? -0.708 -8.742 -20.359 1 98.81 99 GLN A O 1
ATOM 760 N N . GLU A 1 100 ? -0.31 -6.812 -19.312 1 98.81 100 GLU A N 1
ATOM 761 C CA . GLU A 1 100 ? 1.08 -7.16 -19.031 1 98.81 100 GLU A CA 1
ATOM 762 C C . GLU A 1 100 ? 1.173 -8.414 -18.172 1 98.81 100 GLU A C 1
ATOM 764 O O . GLU A 1 100 ? 2.033 -9.273 -18.406 1 98.81 100 GLU A O 1
ATOM 769 N N . TYR A 1 101 ? 0.287 -8.555 -17.203 1 98.88 101 TYR A N 1
ATOM 770 C CA . TYR A 1 101 ? 0.244 -9.727 -16.344 1 98.88 101 TYR A CA 1
ATOM 771 C C . TYR A 1 101 ? -0.15 -10.977 -17.125 1 98.88 101 TYR A C 1
ATOM 773 O O . TYR A 1 101 ? 0.475 -12.023 -16.969 1 98.88 101 TYR A O 1
ATOM 781 N N . LEU A 1 102 ? -1.154 -10.805 -17.922 1 98.88 102 LEU A N 1
ATOM 782 C CA . LEU A 1 102 ? -1.634 -11.938 -18.703 1 98.88 102 LEU A CA 1
ATOM 783 C C . LEU A 1 102 ? -0.582 -12.375 -19.719 1 98.88 102 LEU A C 1
ATOM 785 O O . LEU A 1 102 ? -0.417 -13.578 -19.969 1 98.88 102 LEU A O 1
ATOM 789 N N . ASP A 1 103 ? 0.132 -11.391 -20.297 1 98.88 103 ASP A N 1
ATOM 790 C CA . ASP A 1 103 ? 1.229 -11.711 -21.203 1 98.88 103 ASP A CA 1
ATOM 791 C C . ASP A 1 103 ? 2.34 -12.469 -20.469 1 98.88 103 ASP A C 1
ATOM 793 O O . ASP A 1 103 ? 2.93 -13.398 -21.031 1 98.88 103 ASP A O 1
ATOM 797 N N . LEU A 1 104 ? 2.623 -12.062 -19.328 1 98.88 104 LEU A N 1
ATOM 798 C CA . LEU A 1 104 ? 3.635 -12.742 -18.531 1 98.88 104 LEU A CA 1
ATOM 799 C C . LEU A 1 104 ? 3.25 -14.203 -18.281 1 98.88 104 LEU A C 1
ATOM 801 O O . LEU A 1 104 ? 4.09 -15.094 -18.406 1 98.88 104 LEU A O 1
ATOM 805 N N . LYS A 1 105 ? 2.002 -14.461 -17.969 1 98.69 105 LYS A N 1
ATOM 806 C CA . LYS A 1 105 ? 1.5 -15.82 -17.781 1 98.69 105 LYS A CA 1
ATOM 807 C C . LYS A 1 105 ? 1.643 -16.641 -19.062 1 98.69 105 LYS A C 1
ATOM 809 O O . LYS A 1 105 ? 2.072 -17.797 -19.016 1 98.69 105 LYS A O 1
ATOM 814 N N . ALA A 1 106 ? 1.312 -16.016 -20.109 1 98.75 106 ALA A N 1
ATOM 815 C CA . ALA A 1 106 ? 1.406 -16.703 -21.406 1 98.75 106 ALA A CA 1
ATOM 816 C C . ALA A 1 106 ? 2.855 -17.047 -21.734 1 98.75 106 ALA A C 1
ATOM 818 O O . ALA A 1 106 ? 3.135 -18.125 -22.266 1 98.75 106 ALA A O 1
ATOM 819 N N . ASP A 1 107 ? 3.74 -16.094 -21.516 1 98.81 107 ASP A N 1
ATOM 820 C CA . ASP A 1 107 ? 5.16 -16.344 -21.75 1 98.81 107 ASP A CA 1
ATOM 821 C C . ASP A 1 107 ? 5.652 -17.531 -20.922 1 98.81 107 ASP A C 1
ATOM 823 O O . ASP A 1 107 ? 6.395 -18.375 -21.422 1 98.81 107 ASP A O 1
ATOM 827 N N . LYS A 1 108 ? 5.234 -17.562 -19.703 1 98.81 108 LYS A N 1
ATOM 828 C CA . LYS A 1 108 ? 5.613 -18.688 -18.859 1 98.81 108 LYS A CA 1
ATOM 829 C C . LYS A 1 108 ? 5.074 -20 -19.422 1 98.81 108 LYS A C 1
ATOM 831 O O . LYS A 1 108 ? 5.793 -21 -19.484 1 98.81 108 LYS A O 1
ATOM 836 N N . ASP A 1 109 ? 3.83 -19.984 -19.766 1 98.62 109 ASP A N 1
ATOM 837 C CA . ASP A 1 109 ? 3.193 -21.188 -20.297 1 98.62 109 ASP A CA 1
ATOM 838 C C . ASP A 1 109 ? 3.924 -21.688 -21.547 1 98.62 109 ASP A C 1
ATOM 840 O O . ASP A 1 109 ? 4.074 -22.891 -21.734 1 98.62 109 ASP A O 1
ATOM 844 N N . LEU A 1 110 ? 4.328 -20.75 -22.312 1 98.62 110 LEU A N 1
ATOM 845 C CA . LEU A 1 110 ? 5.07 -21.109 -23.516 1 98.62 110 LEU A CA 1
ATOM 846 C C . LEU A 1 110 ? 6.402 -21.75 -23.172 1 98.62 110 LEU A C 1
ATOM 848 O O . LEU A 1 110 ? 6.82 -22.719 -23.812 1 98.62 110 LEU A O 1
ATOM 852 N N . LEU A 1 111 ? 7.09 -21.219 -22.203 1 98.69 111 LEU A N 1
ATOM 853 C CA . LEU A 1 111 ? 8.352 -21.797 -21.75 1 98.69 111 LEU A CA 1
ATOM 854 C C . LEU A 1 111 ? 8.148 -23.203 -21.203 1 98.69 111 LEU A C 1
ATOM 856 O O . LEU A 1 111 ? 8.969 -24.094 -21.453 1 98.69 111 LEU A O 1
ATOM 860 N N . ILE A 1 112 ? 7.07 -23.422 -20.469 1 98.5 112 ILE A N 1
ATOM 861 C CA . ILE A 1 112 ? 6.766 -24.75 -19.906 1 98.5 112 ILE A CA 1
ATOM 862 C C . ILE A 1 112 ? 6.465 -25.719 -21.047 1 98.5 112 ILE A C 1
ATOM 864 O O . ILE A 1 112 ? 7.004 -26.828 -21.078 1 98.5 112 ILE A O 1
ATOM 868 N N . ALA A 1 113 ? 5.691 -25.328 -21.969 1 98.19 113 ALA A N 1
ATOM 869 C CA . ALA A 1 113 ? 5.277 -26.172 -23.078 1 98.19 113 ALA A CA 1
ATOM 870 C C . ALA A 1 113 ? 6.473 -26.609 -23.922 1 98.19 113 ALA A C 1
ATOM 872 O O . ALA A 1 113 ? 6.484 -27.703 -24.484 1 98.19 113 ALA A O 1
ATOM 873 N N . SER A 1 114 ? 7.484 -25.781 -23.969 1 98 114 SER A N 1
ATOM 874 C CA . SER A 1 114 ? 8.664 -26.062 -24.781 1 98 114 SER A CA 1
ATOM 875 C C . SER A 1 114 ? 9.781 -26.672 -23.938 1 98 114 SER A C 1
ATOM 877 O O . SER A 1 114 ? 10.922 -26.781 -24.406 1 98 114 SER A O 1
ATOM 879 N N . ASP A 1 115 ? 9.516 -26.984 -22.625 1 97.81 115 ASP A N 1
ATOM 880 C CA . ASP A 1 115 ? 10.484 -27.562 -21.688 1 97.81 115 ASP A CA 1
ATOM 881 C C . ASP A 1 115 ? 11.695 -26.641 -21.516 1 97.81 115 ASP A C 1
ATOM 883 O O . ASP A 1 115 ? 12.828 -27.109 -21.469 1 97.81 115 ASP A O 1
ATOM 887 N N . SER A 1 116 ? 11.383 -25.297 -21.625 1 98.12 116 SER A N 1
ATOM 888 C CA . SER A 1 116 ? 12.461 -24.312 -21.531 1 98.12 116 SER A CA 1
ATOM 889 C C . SER A 1 116 ? 12.336 -23.469 -20.281 1 98.12 116 SER A C 1
ATOM 891 O O . SER A 1 116 ? 13.07 -22.484 -20.094 1 98.12 116 SER A O 1
ATOM 893 N N . TYR A 1 117 ? 11.375 -23.781 -19.391 1 98.19 117 TYR A N 1
ATOM 894 C CA . TYR A 1 117 ? 11.188 -23.031 -18.156 1 98.19 117 TYR A CA 1
ATOM 895 C C . TYR A 1 117 ? 12.219 -23.453 -17.109 1 98.19 117 TYR A C 1
ATOM 897 O O . TYR A 1 117 ? 11.875 -24.109 -16.109 1 98.19 117 TYR A O 1
ATOM 905 N N . ARG A 1 118 ? 13.43 -23.047 -17.281 1 96.69 118 ARG A N 1
ATOM 906 C CA . ARG A 1 118 ? 14.555 -23.375 -16.406 1 96.69 118 ARG A CA 1
ATOM 907 C C . ARG A 1 118 ? 15.625 -22.297 -16.469 1 96.69 118 ARG A C 1
ATOM 909 O O . ARG A 1 118 ? 15.609 -21.438 -17.344 1 96.69 118 ARG A O 1
ATOM 916 N N . GLY A 1 119 ? 16.516 -22.297 -15.422 1 95.44 119 GLY A N 1
ATOM 917 C CA . GLY A 1 119 ? 17.656 -21.406 -15.391 1 95.44 119 GLY A CA 1
ATOM 918 C C . GLY A 1 119 ? 17.266 -19.938 -15.508 1 95.44 119 GLY A C 1
ATOM 919 O O . GLY A 1 119 ? 16.406 -19.453 -14.766 1 95.44 119 GLY A O 1
ATOM 920 N N . LYS A 1 120 ? 17.875 -19.312 -16.484 1 97.56 120 LYS A N 1
ATOM 921 C CA . LYS A 1 120 ? 17.719 -17.875 -16.672 1 97.56 120 LYS A CA 1
ATOM 922 C C . LYS A 1 120 ? 16.281 -17.531 -17.062 1 97.56 120 LYS A C 1
ATOM 924 O O . LYS A 1 120 ? 15.742 -16.516 -16.625 1 97.56 120 LYS A O 1
ATOM 929 N N . ALA A 1 121 ? 15.711 -18.375 -17.906 1 98.38 121 ALA A N 1
ATOM 930 C CA . ALA A 1 121 ? 14.344 -18.109 -18.375 1 98.38 121 ALA A CA 1
ATOM 931 C C . ALA A 1 121 ? 13.359 -18.141 -17.219 1 98.38 121 ALA A C 1
ATOM 933 O O . ALA A 1 121 ? 12.453 -17.312 -17.141 1 98.38 121 ALA A O 1
ATOM 934 N N . ARG A 1 122 ? 13.492 -19.094 -16.344 1 98.31 122 ARG A N 1
ATOM 935 C CA . ARG A 1 122 ? 12.641 -19.203 -15.164 1 98.31 122 ARG A CA 1
ATOM 936 C C . ARG A 1 122 ? 12.828 -18.016 -14.234 1 98.31 122 ARG A C 1
ATOM 938 O O . ARG A 1 122 ? 11.852 -17.438 -13.742 1 98.31 122 ARG A O 1
ATOM 945 N N . ARG A 1 123 ? 14.07 -17.641 -14.016 1 98.38 123 ARG A N 1
ATOM 946 C CA . ARG A 1 123 ? 14.375 -16.484 -13.18 1 98.38 123 ARG A CA 1
ATOM 947 C C . ARG A 1 123 ? 13.758 -15.203 -13.758 1 98.38 123 ARG A C 1
ATOM 949 O O . ARG A 1 123 ? 13.234 -14.375 -13.016 1 98.38 123 ARG A O 1
ATOM 956 N N . GLU A 1 124 ? 13.812 -15.094 -15.062 1 98.69 124 GLU A N 1
ATOM 957 C CA . GLU A 1 124 ? 13.297 -13.898 -15.719 1 98.69 124 GLU A CA 1
ATOM 958 C C . GLU A 1 124 ? 11.797 -13.742 -15.492 1 98.69 124 GLU A C 1
ATOM 960 O O . GLU A 1 124 ? 11.305 -12.625 -15.32 1 98.69 124 GLU A O 1
ATOM 965 N N . ILE A 1 125 ? 11.07 -14.82 -15.539 1 98.81 125 ILE A N 1
ATOM 966 C CA . ILE A 1 125 ? 9.633 -14.766 -15.273 1 98.81 125 ILE A CA 1
ATOM 967 C C . ILE A 1 125 ? 9.391 -14.242 -13.859 1 98.81 125 ILE A C 1
ATOM 969 O O . ILE A 1 125 ? 8.523 -13.391 -13.656 1 98.81 125 ILE A O 1
ATOM 973 N N . ALA A 1 126 ? 10.188 -14.688 -12.875 1 98.75 126 ALA A N 1
ATOM 974 C CA . ALA A 1 126 ? 10.055 -14.227 -11.492 1 98.75 126 ALA A CA 1
ATOM 975 C C . ALA A 1 126 ? 10.398 -12.742 -11.375 1 98.75 126 ALA A C 1
ATOM 977 O O . ALA A 1 126 ? 9.703 -11.992 -10.688 1 98.75 126 ALA A O 1
ATOM 978 N N . VAL A 1 127 ? 11.422 -12.359 -12.062 1 98.81 127 VAL A N 1
ATOM 979 C CA . VAL A 1 127 ? 11.867 -10.969 -12.023 1 98.81 127 VAL A CA 1
ATOM 980 C C . VAL A 1 127 ? 10.789 -10.062 -12.609 1 98.81 127 VAL A C 1
ATOM 982 O O . VAL A 1 127 ? 10.422 -9.047 -12.008 1 98.81 127 VAL A O 1
ATOM 985 N N . ARG A 1 128 ? 10.266 -10.445 -13.719 1 98.88 128 ARG A N 1
ATOM 986 C CA . ARG A 1 128 ? 9.234 -9.648 -14.375 1 98.88 128 ARG A CA 1
ATOM 987 C C . ARG A 1 128 ? 7.988 -9.539 -13.508 1 98.88 128 ARG A C 1
ATOM 989 O O . ARG A 1 128 ? 7.348 -8.484 -13.461 1 98.88 128 ARG A O 1
ATOM 996 N N . PHE A 1 129 ? 7.621 -10.609 -12.836 1 98.88 129 PHE A N 1
ATOM 997 C CA . PHE A 1 129 ? 6.477 -10.562 -11.938 1 98.88 129 PHE A CA 1
ATOM 998 C C . PHE A 1 129 ? 6.742 -9.609 -10.773 1 98.88 129 PHE A C 1
ATOM 1000 O O . PHE A 1 129 ? 5.883 -8.797 -10.43 1 98.88 129 PHE A O 1
ATOM 1007 N N . GLY A 1 130 ? 7.926 -9.672 -10.141 1 98.69 130 GLY A N 1
ATOM 1008 C CA . GLY A 1 130 ? 8.312 -8.742 -9.094 1 98.69 130 GLY A CA 1
ATOM 1009 C C . GLY A 1 130 ? 8.273 -7.289 -9.531 1 98.69 130 GLY A C 1
ATOM 1010 O O . GLY A 1 130 ? 7.84 -6.418 -8.781 1 98.69 130 GLY A O 1
ATOM 1011 N N . GLN A 1 131 ? 8.727 -7.074 -10.781 1 98.62 131 GLN A N 1
ATOM 1012 C CA . GLN A 1 131 ? 8.711 -5.727 -11.336 1 98.62 131 GLN A CA 1
ATOM 1013 C C . GLN A 1 131 ? 7.277 -5.23 -11.531 1 98.62 131 GLN A C 1
ATOM 1015 O O . GLN A 1 131 ? 6.98 -4.059 -11.281 1 98.62 131 GLN A O 1
ATOM 1020 N N . LEU A 1 132 ? 6.387 -6.129 -12.016 1 98.56 132 LEU A N 1
ATOM 1021 C CA . LEU A 1 132 ? 4.973 -5.781 -12.141 1 98.56 132 LEU A CA 1
ATOM 1022 C C . LEU A 1 132 ? 4.395 -5.371 -10.797 1 98.56 132 LEU A C 1
ATOM 1024 O O . LEU A 1 132 ? 3.525 -4.5 -10.727 1 98.56 132 LEU A O 1
ATOM 1028 N N . LEU A 1 133 ? 4.891 -5.992 -9.695 1 98.31 133 LEU A N 1
ATOM 1029 C CA . LEU A 1 133 ? 4.445 -5.699 -8.336 1 98.31 133 LEU A CA 1
ATOM 1030 C C . LEU A 1 133 ? 5.188 -4.496 -7.77 1 98.31 133 LEU A C 1
ATOM 1032 O O . LEU A 1 133 ? 4.988 -4.129 -6.609 1 98.31 133 LEU A O 1
ATOM 1036 N N . SER A 1 134 ? 6.117 -3.912 -8.523 1 98.12 134 SER A N 1
ATOM 1037 C CA . SER A 1 134 ? 6.852 -2.691 -8.203 1 98.12 134 SER A CA 1
ATOM 1038 C C . SER A 1 134 ? 7.859 -2.928 -7.086 1 98.12 134 SER A C 1
ATOM 1040 O O . SER A 1 134 ? 8.125 -2.031 -6.285 1 98.12 134 SER A O 1
ATOM 1042 N N . TYR A 1 135 ? 8.305 -4.148 -6.988 1 97.88 135 TYR A N 1
ATOM 1043 C CA . TYR A 1 135 ? 9.367 -4.426 -6.023 1 97.88 135 TYR A CA 1
ATOM 1044 C C . TYR A 1 135 ? 10.711 -3.912 -6.523 1 97.88 135 TYR A C 1
ATOM 1046 O O . TYR A 1 135 ? 11.023 -4.027 -7.711 1 97.88 135 TYR A O 1
ATOM 1054 N N . PRO A 1 136 ? 11.523 -3.363 -5.586 1 97.81 136 PRO A N 1
ATOM 1055 C CA . PRO A 1 136 ? 12.906 -3.066 -5.98 1 97.81 136 PRO A CA 1
ATOM 1056 C C . PRO A 1 136 ? 13.688 -4.316 -6.367 1 97.81 136 PRO A C 1
ATOM 1058 O O . PRO A 1 136 ? 13.453 -5.395 -5.816 1 97.81 136 PRO A O 1
ATOM 1061 N N . GLN A 1 137 ? 14.617 -4.094 -7.215 1 98.19 137 GLN A N 1
ATOM 1062 C CA . GLN A 1 137 ? 15.383 -5.223 -7.734 1 98.19 137 GLN A CA 1
ATOM 1063 C C . GLN A 1 137 ? 16.031 -6.012 -6.605 1 98.19 137 GLN A C 1
ATOM 1065 O O . GLN A 1 137 ? 16.062 -7.242 -6.633 1 98.19 137 GLN A O 1
ATOM 1070 N N . ALA A 1 138 ? 16.578 -5.297 -5.621 1 97.88 138 ALA A N 1
ATOM 1071 C CA . ALA A 1 138 ? 17.266 -5.973 -4.516 1 97.88 138 ALA A CA 1
ATOM 1072 C C . ALA A 1 138 ? 16.297 -6.895 -3.768 1 97.88 138 ALA A C 1
ATOM 1074 O O . ALA A 1 138 ? 16.688 -7.988 -3.344 1 97.88 138 ALA A O 1
ATOM 1075 N N . VAL A 1 139 ? 15.117 -6.527 -3.637 1 97.5 139 VAL A N 1
ATOM 1076 C CA . VAL A 1 139 ? 14.102 -7.316 -2.951 1 97.5 139 VAL A CA 1
ATOM 1077 C C . VAL A 1 139 ? 13.711 -8.516 -3.811 1 97.5 139 VAL A C 1
ATOM 1079 O O . VAL A 1 139 ? 13.57 -9.633 -3.303 1 97.5 139 VAL A O 1
ATOM 1082 N N . ILE A 1 140 ? 13.516 -8.266 -5.082 1 98.25 140 ILE A N 1
ATOM 1083 C CA . ILE A 1 140 ? 13.211 -9.352 -6.004 1 98.25 140 ILE A CA 1
ATOM 1084 C C . ILE A 1 140 ? 14.281 -10.43 -5.91 1 98.25 140 ILE A C 1
ATOM 1086 O O . ILE A 1 140 ? 13.969 -11.617 -5.766 1 98.25 140 ILE A O 1
ATOM 1090 N N . ASP A 1 141 ? 15.508 -9.992 -5.945 1 98.19 141 ASP A N 1
ATOM 1091 C CA . ASP A 1 141 ? 16.625 -10.922 -5.871 1 98.19 141 ASP A CA 1
ATOM 1092 C C . ASP A 1 141 ? 16.609 -11.703 -4.555 1 98.19 141 ASP A C 1
ATOM 1094 O O . ASP A 1 141 ? 16.844 -12.914 -4.539 1 98.19 141 ASP A O 1
ATOM 1098 N N . GLU A 1 142 ? 16.344 -11.055 -3.523 1 97.31 142 GLU A N 1
ATOM 1099 C CA . GLU A 1 142 ? 16.297 -11.688 -2.209 1 97.31 142 GLU A CA 1
ATOM 1100 C C . GLU A 1 142 ? 15.188 -12.727 -2.135 1 97.31 142 GLU A C 1
ATOM 1102 O O . GLU A 1 142 ? 15.391 -13.836 -1.637 1 97.31 142 GLU A O 1
ATOM 1107 N N . LEU A 1 143 ? 14.039 -12.383 -2.629 1 96.62 143 LEU A N 1
ATOM 1108 C CA . LEU A 1 143 ? 12.898 -13.289 -2.592 1 96.62 143 LEU A CA 1
ATOM 1109 C C . LEU A 1 143 ? 13.164 -14.531 -3.436 1 96.62 143 LEU A C 1
ATOM 1111 O O . LEU A 1 143 ? 12.859 -15.648 -3.014 1 96.62 143 LEU A O 1
ATOM 1115 N N . ILE A 1 144 ? 13.688 -14.312 -4.539 1 97.69 144 ILE A N 1
ATOM 1116 C CA . ILE A 1 144 ? 14.008 -15.445 -5.41 1 97.69 144 ILE A CA 1
ATOM 1117 C C . ILE A 1 144 ? 15.039 -16.344 -4.738 1 97.69 144 ILE A C 1
ATOM 1119 O O . ILE A 1 144 ? 14.914 -17.562 -4.762 1 97.69 144 ILE A O 1
ATOM 1123 N N . ALA A 1 145 ? 16.062 -15.734 -4.148 1 96.69 145 ALA A N 1
ATOM 1124 C CA . ALA A 1 145 ? 17.109 -16.5 -3.467 1 96.69 145 ALA A CA 1
ATOM 1125 C C . ALA A 1 145 ? 16.516 -17.328 -2.334 1 96.69 145 ALA A C 1
ATOM 1127 O O . ALA A 1 145 ? 16.953 -18.453 -2.092 1 96.69 145 ALA A O 1
ATOM 1128 N N . GLN A 1 146 ? 15.602 -16.828 -1.636 1 94.25 146 GLN A N 1
ATOM 1129 C CA . GLN A 1 146 ? 14.953 -17.547 -0.54 1 94.25 146 GLN A CA 1
ATOM 1130 C C . GLN A 1 146 ? 14.227 -18.781 -1.044 1 94.25 146 GLN A C 1
ATOM 1132 O O . GLN A 1 146 ? 14.125 -19.781 -0.329 1 94.25 146 GLN A O 1
ATOM 1137 N N . GLN A 1 147 ? 13.711 -18.656 -2.207 1 92.94 147 GLN A N 1
ATOM 1138 C CA . GLN A 1 147 ? 12.945 -19.766 -2.762 1 92.94 147 GLN A CA 1
ATOM 1139 C C . GLN A 1 147 ? 13.859 -20.781 -3.426 1 92.94 147 GLN A C 1
ATOM 1141 O O . GLN A 1 147 ? 13.516 -21.969 -3.521 1 92.94 147 GLN A O 1
ATOM 1146 N N . THR A 1 148 ? 14.992 -20.359 -3.912 1 87.69 148 THR A N 1
ATOM 1147 C CA . THR A 1 148 ? 15.852 -21.25 -4.684 1 87.69 148 THR A CA 1
ATOM 1148 C C . THR A 1 148 ? 17.078 -21.672 -3.867 1 87.69 148 THR A C 1
ATOM 1150 O O . THR A 1 148 ? 17.766 -22.625 -4.23 1 87.69 148 THR A O 1
ATOM 1153 N N . GLY A 1 149 ? 17.625 -20.844 -2.939 1 75.12 149 GLY A N 1
ATOM 1154 C CA . GLY A 1 149 ? 18.797 -21.141 -2.143 1 75.12 149 GLY A CA 1
ATOM 1155 C C . GLY A 1 149 ? 18.578 -22.266 -1.148 1 75.12 149 GLY A C 1
ATOM 1156 O O . GLY A 1 149 ? 19.547 -22.812 -0.605 1 75.12 149 GLY A O 1
ATOM 1157 N N . GLY A 1 150 ? 17.516 -22.531 -0.578 1 54.84 150 GLY A N 1
ATOM 1158 C CA . GLY A 1 150 ? 17.422 -23.656 0.336 1 54.84 150 GLY A CA 1
ATOM 1159 C C . GLY A 1 150 ? 17.812 -24.984 -0.304 1 54.84 150 GLY A C 1
ATOM 1160 O O . GLY A 1 150 ? 17.859 -26.016 0.37 1 54.84 150 GLY A O 1
ATOM 1161 N N . ASP A 1 151 ? 17.719 -25.25 -1.528 1 42.69 151 ASP A N 1
ATOM 1162 C CA . ASP A 1 151 ? 18.094 -26.547 -2.057 1 42.69 151 ASP A CA 1
ATOM 1163 C C . ASP A 1 151 ? 19.609 -26.766 -1.95 1 42.69 151 ASP A C 1
ATOM 1165 O O . ASP A 1 151 ? 20.109 -27.859 -2.217 1 42.69 151 ASP A O 1
ATOM 1169 N N . ALA A 1 152 ? 20.516 -25.906 -2.035 1 37.16 152 ALA A N 1
ATOM 1170 C CA . ALA A 1 152 ? 21.922 -26.281 -1.938 1 37.16 152 ALA A CA 1
ATOM 1171 C C . ALA A 1 152 ? 22.266 -26.75 -0.525 1 37.16 152 ALA A C 1
ATOM 1173 O O . ALA A 1 152 ? 23.422 -27.078 -0.236 1 37.16 152 ALA A O 1
ATOM 1174 N N . GLN A 1 153 ? 21.547 -26.547 0.6 1 28.84 153 GLN A N 1
ATOM 1175 C CA . GLN A 1 153 ? 22.172 -27.25 1.715 1 28.84 153 GLN A CA 1
ATOM 1176 C C . GLN A 1 153 ? 21.938 -28.75 1.608 1 28.84 153 GLN A C 1
ATOM 1178 O O . GLN A 1 153 ? 20.812 -29.203 1.315 1 28.84 153 GLN A O 1
ATOM 1183 N N . MET B 1 1 ? -2.014 10.211 1.14 1 27.98 1 MET B N 1
ATOM 1184 C CA . MET B 1 1 ? -2.314 10.375 2.559 1 27.98 1 MET B CA 1
ATOM 1185 C C . MET B 1 1 ? -3.75 9.961 2.863 1 27.98 1 MET B C 1
ATOM 1187 O O . MET B 1 1 ? -4.289 10.305 3.916 1 27.98 1 MET B O 1
ATOM 1191 N N . VAL B 1 2 ? -4.285 9.648 1.734 1 35.84 2 VAL B N 1
ATOM 1192 C CA . VAL B 1 2 ? -5.625 9.57 1.163 1 35.84 2 VAL B CA 1
ATOM 1193 C C . VAL B 1 2 ? -6.473 8.586 1.967 1 35.84 2 VAL B C 1
ATOM 1195 O O . VAL B 1 2 ? -6.004 7.508 2.336 1 35.84 2 VAL B O 1
ATOM 1198 N N . CYS B 1 3 ? -7.371 9.156 2.604 1 40.5 3 CYS B N 1
ATOM 1199 C CA . CYS B 1 3 ? -8.477 8.523 3.307 1 40.5 3 CYS B CA 1
ATOM 1200 C C . CYS B 1 3 ? -8.898 7.23 2.613 1 40.5 3 CYS B C 1
ATOM 1202 O O . CYS B 1 3 ? -9.414 7.262 1.496 1 40.5 3 CYS B O 1
ATOM 1204 N N . ALA B 1 4 ? -8.023 6.332 2.562 1 44.22 4 ALA B N 1
ATOM 1205 C CA . ALA B 1 4 ? -8.734 5.129 2.146 1 44.22 4 ALA B CA 1
ATOM 1206 C C . ALA B 1 4 ? -10.203 5.191 2.562 1 44.22 4 ALA B C 1
ATOM 1208 O O . ALA B 1 4 ? -10.516 5.395 3.738 1 44.22 4 ALA B O 1
ATOM 1209 N N . GLY B 1 5 ? -10.914 5.961 1.804 1 43.03 5 GLY B N 1
ATOM 1210 C CA . GLY B 1 5 ? -12.312 6.309 1.972 1 43.03 5 GLY B CA 1
ATOM 1211 C C . GLY B 1 5 ? -13.055 5.371 2.904 1 43.03 5 GLY B C 1
ATOM 1212 O O . GLY B 1 5 ? -12.969 4.148 2.768 1 43.03 5 GLY B O 1
ATOM 1213 N N . SER B 1 6 ? -13.109 5.914 4.078 1 50.19 6 SER B N 1
ATOM 1214 C CA . SER B 1 6 ? -14.055 5.25 4.969 1 50.19 6 SER B CA 1
ATOM 1215 C C . SER B 1 6 ? -15.227 4.652 4.191 1 50.19 6 SER B C 1
ATOM 1217 O O . SER B 1 6 ? -15.617 5.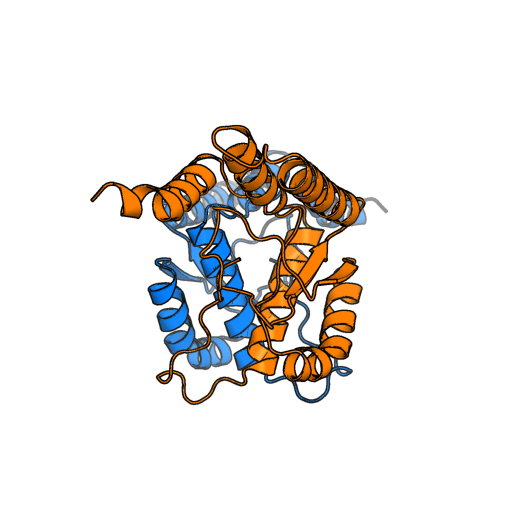188 3.152 1 50.19 6 SER B O 1
ATOM 1219 N N . PRO B 1 7 ? -15.273 3.389 4.402 1 47.09 7 PRO B N 1
ATOM 1220 C CA . PRO B 1 7 ? -16.453 2.84 3.725 1 47.09 7 PRO B CA 1
ATOM 1221 C C . PRO B 1 7 ? -17.625 3.811 3.709 1 47.09 7 PRO B C 1
ATOM 1223 O O . PRO B 1 7 ? -17.812 4.586 4.652 1 47.09 7 PRO B O 1
ATOM 1226 N N . THR B 1 8 ? -18.078 3.988 2.512 1 50.16 8 THR B N 1
ATOM 1227 C CA . THR B 1 8 ? -19.281 4.785 2.383 1 50.16 8 THR B CA 1
ATOM 1228 C C . THR B 1 8 ? -20.453 4.113 3.098 1 50.16 8 THR B C 1
ATOM 1230 O O . THR B 1 8 ? -20.406 2.912 3.377 1 50.16 8 THR B O 1
ATOM 1233 N N . ALA B 1 9 ? -21.422 4.82 3.41 1 47.31 9 ALA B N 1
ATOM 1234 C CA . ALA B 1 9 ? -22.688 4.355 3.975 1 47.31 9 ALA B CA 1
ATOM 1235 C C . ALA B 1 9 ? -23.188 3.1 3.262 1 47.31 9 ALA B C 1
ATOM 1237 O O . ALA B 1 9 ? -23.875 2.273 3.855 1 47.31 9 ALA B O 1
ATOM 1238 N N . ALA B 1 10 ? -22.828 2.975 2.041 1 48.94 10 ALA B N 1
ATOM 1239 C CA . ALA B 1 10 ? -23.391 1.843 1.305 1 48.94 10 ALA B CA 1
ATOM 1240 C C . ALA B 1 10 ? -22.734 0.532 1.74 1 48.94 10 ALA B C 1
ATOM 1242 O O . ALA B 1 10 ? -23.219 -0.55 1.378 1 48.94 10 ALA B O 1
ATOM 1243 N N . GLN B 1 11 ? -21.766 0.799 2.543 1 62.06 11 GLN B N 1
ATOM 1244 C CA . GLN B 1 11 ? -21.109 -0.427 2.984 1 62.06 11 GLN B CA 1
ATOM 1245 C C . GLN B 1 11 ? -21.422 -0.722 4.449 1 62.06 11 GLN B C 1
ATOM 1247 O O . GLN B 1 11 ? -20.609 -0.451 5.332 1 62.06 11 GLN B O 1
ATOM 1252 N N . GLU B 1 12 ? -22.672 -1.013 4.688 1 65.62 12 GLU B N 1
ATOM 1253 C CA . GLU B 1 12 ? -23.312 -1.121 5.992 1 65.62 12 GLU B CA 1
ATOM 1254 C C . GLU B 1 12 ? -22.781 -2.311 6.777 1 65.62 12 GLU B C 1
ATOM 1256 O O . GLU B 1 12 ? -22.75 -2.287 8.008 1 65.62 12 GLU B O 1
ATOM 1261 N N . ASN B 1 13 ? -21.609 -2.83 6.484 1 84.06 13 ASN B N 1
ATOM 1262 C CA . ASN B 1 13 ? -21.188 -3.979 7.277 1 84.06 13 ASN B CA 1
ATOM 1263 C C . ASN B 1 13 ? -19.672 -4.105 7.305 1 84.06 13 ASN B C 1
ATOM 1265 O O . ASN B 1 13 ? -19.125 -5.219 7.297 1 84.06 13 ASN B O 1
ATOM 1269 N N . ILE B 1 14 ? -19.141 -2.986 7.371 1 90.75 14 ILE B N 1
ATOM 1270 C CA . ILE B 1 14 ? -17.688 -2.99 7.488 1 90.75 14 ILE B CA 1
ATOM 1271 C C . ILE B 1 14 ? -17.281 -2.566 8.898 1 90.75 14 ILE B C 1
ATOM 1273 O O . ILE B 1 14 ? -17.719 -1.524 9.391 1 90.75 14 ILE B O 1
ATOM 1277 N N . ASP B 1 15 ? -16.547 -3.404 9.531 1 93.75 15 ASP B N 1
ATOM 1278 C CA . ASP B 1 15 ? -15.922 -3.014 10.789 1 93.75 15 ASP B CA 1
ATOM 1279 C C . ASP B 1 15 ? -14.758 -2.055 10.547 1 93.75 15 ASP B C 1
ATOM 1281 O O . ASP B 1 15 ? -13.703 -2.461 10.055 1 93.75 15 ASP B O 1
ATOM 1285 N N . GLN B 1 16 ? -14.953 -0.877 10.992 1 93.44 16 GLN B N 1
ATOM 1286 C CA . GLN B 1 16 ? -14.016 0.19 10.641 1 93.44 16 GLN B CA 1
ATOM 1287 C C . GLN B 1 16 ? -12.641 -0.06 11.242 1 93.44 16 GLN B C 1
ATOM 1289 O O . GLN B 1 16 ? -11.617 0.21 10.609 1 93.44 16 GLN B O 1
ATOM 1294 N N . ARG B 1 17 ? -12.641 -0.464 12.414 1 93.19 17 ARG B N 1
ATOM 1295 C CA . ARG B 1 17 ? -11.367 -0.744 13.086 1 93.19 17 ARG B CA 1
ATOM 1296 C C . ARG B 1 17 ? -10.578 -1.802 12.328 1 93.19 17 ARG B C 1
ATOM 1298 O O . ARG B 1 17 ? -9.383 -1.622 12.07 1 93.19 17 ARG B O 1
ATOM 1305 N N . SER B 1 18 ? -11.227 -2.871 11.992 1 94.88 18 SER B N 1
ATOM 1306 C CA . SER B 1 18 ? -10.594 -3.941 11.227 1 94.88 18 SER B CA 1
ATOM 1307 C C . SER B 1 18 ? -10.148 -3.453 9.859 1 94.88 18 SER B C 1
ATOM 1309 O O . SER B 1 18 ? -9.07 -3.83 9.375 1 94.88 18 SER B O 1
ATOM 1311 N N . TYR B 1 19 ? -10.969 -2.662 9.273 1 95.12 19 TYR B N 1
ATOM 1312 C CA . TYR B 1 19 ? -10.641 -2.07 7.98 1 95.12 19 TYR B CA 1
ATOM 1313 C C . TYR B 1 19 ? -9.367 -1.239 8.07 1 95.12 19 TYR B C 1
ATOM 1315 O O . TYR B 1 19 ? -8.445 -1.411 7.27 1 95.12 19 TYR B O 1
ATOM 1323 N N . ASN B 1 20 ? -9.273 -0.424 9.039 1 95.62 20 ASN B N 1
ATOM 1324 C CA . ASN B 1 20 ? -8.102 0.428 9.234 1 95.62 20 ASN B CA 1
ATOM 1325 C C . ASN B 1 20 ? -6.855 -0.395 9.531 1 95.62 20 ASN B C 1
ATOM 1327 O O . ASN B 1 20 ? -5.762 -0.062 9.07 1 95.62 20 ASN B O 1
ATOM 1331 N N . LEU B 1 21 ? -7.039 -1.404 10.305 1 95.88 21 LEU B N 1
ATOM 1332 C CA . LEU B 1 21 ? -5.918 -2.295 10.594 1 95.88 21 LEU B CA 1
ATOM 1333 C C . LEU B 1 21 ? -5.438 -2.992 9.328 1 95.88 21 LEU B C 1
ATOM 1335 O O . LEU B 1 21 ? -4.242 -3.225 9.156 1 95.88 21 LEU B O 1
ATOM 1339 N N . GLY B 1 22 ? -6.398 -3.359 8.469 1 96 22 GLY B N 1
ATOM 1340 C CA . GLY B 1 22 ? -6.035 -3.922 7.18 1 96 22 GLY B CA 1
ATOM 1341 C C . GLY B 1 22 ? -5.164 -2.996 6.348 1 96 22 GLY B C 1
ATOM 1342 O O . GLY B 1 22 ? -4.176 -3.434 5.754 1 96 22 GLY B O 1
ATOM 1343 N N . ILE B 1 23 ? -5.512 -1.762 6.355 1 97.06 23 ILE B N 1
ATOM 1344 C CA . ILE B 1 23 ? -4.715 -0.768 5.645 1 97.06 23 ILE B CA 1
ATOM 1345 C C . ILE B 1 23 ? -3.299 -0.735 6.211 1 97.06 23 ILE B C 1
ATOM 1347 O O . ILE B 1 23 ? -2.32 -0.787 5.461 1 97.06 23 ILE B O 1
ATOM 1351 N N . ILE B 1 24 ? -3.213 -0.706 7.508 1 97.31 24 ILE B N 1
ATOM 1352 C CA . ILE B 1 24 ? -1.913 -0.673 8.172 1 97.31 24 ILE B CA 1
ATOM 1353 C C . ILE B 1 24 ? -1.124 -1.934 7.82 1 97.31 24 ILE B C 1
ATOM 1355 O O . ILE B 1 24 ? 0.077 -1.865 7.547 1 97.31 24 ILE B O 1
ATOM 1359 N N . GLY B 1 25 ? -1.806 -3.055 7.812 1 96.5 25 GLY B N 1
ATOM 1360 C CA . GLY B 1 25 ? -1.149 -4.297 7.438 1 96.5 25 GLY B CA 1
ATOM 1361 C C . GLY B 1 25 ? -0.605 -4.281 6.023 1 96.5 25 GLY B C 1
ATOM 1362 O O . GLY B 1 25 ? 0.547 -4.652 5.793 1 96.5 25 GLY B O 1
ATOM 1363 N N . GLY B 1 26 ? -1.444 -3.854 5.102 1 96.44 26 GLY B N 1
ATOM 1364 C CA . GLY B 1 26 ? -0.988 -3.723 3.729 1 96.44 26 GLY B CA 1
ATOM 1365 C C . GLY B 1 26 ? 0.189 -2.777 3.578 1 96.44 26 GLY B C 1
ATOM 1366 O O . GLY B 1 26 ? 1.168 -3.1 2.9 1 96.44 26 GLY B O 1
ATOM 1367 N N . PHE B 1 27 ? 0.134 -1.66 4.23 1 98.06 27 PHE B N 1
ATOM 1368 C CA . PHE B 1 27 ? 1.184 -0.655 4.105 1 98.06 27 PHE B CA 1
ATOM 1369 C C . PHE B 1 27 ? 2.457 -1.114 4.805 1 98.06 27 PHE B C 1
ATOM 1371 O O . PHE B 1 27 ? 3.564 -0.805 4.355 1 98.06 27 PHE B O 1
ATOM 1378 N N . ALA B 1 28 ? 2.291 -1.838 5.914 1 97.62 28 ALA B N 1
ATOM 1379 C CA . ALA B 1 28 ? 3.469 -2.396 6.574 1 97.62 28 ALA B CA 1
ATOM 1380 C C . ALA B 1 28 ? 4.23 -3.328 5.637 1 97.62 28 ALA B C 1
ATOM 1382 O O . ALA B 1 28 ? 5.461 -3.277 5.566 1 97.62 28 ALA B O 1
ATOM 1383 N N . GLU B 1 29 ? 3.518 -4.121 4.91 1 95.5 29 GLU B N 1
ATOM 1384 C CA . GLU B 1 29 ? 4.145 -5.043 3.963 1 95.5 29 GLU B CA 1
ATOM 1385 C C . GLU B 1 29 ? 4.883 -4.281 2.865 1 95.5 29 GLU B C 1
ATOM 1387 O O . GLU B 1 29 ? 6.023 -4.609 2.537 1 95.5 29 GLU B O 1
ATOM 1392 N N . ILE B 1 30 ? 4.254 -3.258 2.279 1 96.62 30 ILE B N 1
ATOM 1393 C CA . ILE B 1 30 ? 4.84 -2.561 1.141 1 96.62 30 ILE B CA 1
ATOM 1394 C C . ILE B 1 30 ? 6.055 -1.755 1.598 1 96.62 30 ILE B C 1
ATOM 1396 O O . ILE B 1 30 ? 7.02 -1.597 0.847 1 96.62 30 ILE B O 1
ATOM 1400 N N . VAL B 1 31 ? 6.016 -1.27 2.852 1 98.12 31 VAL B N 1
ATOM 1401 C CA . VAL B 1 31 ? 7.18 -0.586 3.41 1 98.12 31 VAL B CA 1
ATOM 1402 C C . VAL B 1 31 ? 8.305 -1.588 3.643 1 98.12 31 VAL B C 1
ATOM 1404 O O . VAL B 1 31 ? 9.453 -1.335 3.273 1 98.12 31 VAL B O 1
ATOM 1407 N N . ARG B 1 32 ? 7.98 -2.736 4.215 1 97 32 ARG B N 1
ATOM 1408 C CA . ARG B 1 32 ? 8.977 -3.775 4.445 1 97 32 ARG B CA 1
ATOM 1409 C C . ARG B 1 32 ? 9.648 -4.191 3.139 1 97 32 ARG B C 1
ATOM 1411 O O . ARG B 1 32 ? 10.859 -4.426 3.102 1 97 32 ARG B O 1
ATOM 1418 N N . LEU B 1 33 ? 8.891 -4.234 2.082 1 96.12 33 LEU B N 1
ATOM 1419 C CA . LEU B 1 33 ? 9.383 -4.703 0.789 1 96.12 33 LEU B CA 1
ATOM 1420 C C . LEU B 1 33 ? 10.07 -3.572 0.03 1 96.12 33 LEU B C 1
ATOM 1422 O O . LEU B 1 33 ? 10.5 -3.76 -1.11 1 96.12 33 LEU B O 1
ATOM 1426 N N . GLY B 1 34 ? 10.047 -2.438 0.57 1 96.06 34 GLY B N 1
ATOM 1427 C CA . GLY B 1 34 ? 10.812 -1.343 -0.006 1 96.06 34 GLY B CA 1
ATOM 1428 C C . GLY B 1 34 ? 10.078 -0.626 -1.125 1 96.06 34 GLY B C 1
ATOM 1429 O O . GLY B 1 34 ? 10.68 0.154 -1.867 1 96.06 34 GLY B O 1
ATOM 1430 N N . VAL B 1 35 ? 8.82 -0.88 -1.253 1 97.38 35 VAL B N 1
ATOM 1431 C CA . VAL B 1 35 ? 8.023 -0.217 -2.277 1 97.38 35 VAL B CA 1
ATOM 1432 C C . VAL B 1 35 ? 7.715 1.215 -1.846 1 97.38 35 VAL B C 1
ATOM 1434 O O . VAL B 1 35 ? 7.715 2.131 -2.67 1 97.38 35 VAL B O 1
ATOM 1437 N N . LYS B 1 36 ? 7.465 1.368 -0.578 1 97.12 36 LYS B N 1
ATOM 1438 C CA . LYS B 1 36 ? 7.227 2.68 0.016 1 97.12 36 LYS B CA 1
ATOM 1439 C C . LYS B 1 36 ? 8.234 2.971 1.127 1 97.12 36 LYS B C 1
ATOM 1441 O O . LYS B 1 36 ? 8.531 2.1 1.946 1 97.12 36 LYS B O 1
ATOM 1446 N N . LYS B 1 37 ? 8.703 4.184 1.111 1 97.88 37 LYS B N 1
ATOM 1447 C CA . LYS B 1 37 ? 9.625 4.605 2.162 1 97.88 37 LYS B CA 1
ATOM 1448 C C . LYS B 1 37 ? 8.875 4.922 3.455 1 97.88 37 LYS B C 1
ATOM 1450 O O . LYS B 1 37 ? 9.305 4.527 4.539 1 97.88 37 LYS B O 1
ATOM 1455 N N . LEU B 1 38 ? 7.773 5.59 3.377 1 98.69 38 LEU B N 1
ATOM 1456 C CA . LEU B 1 38 ? 6.895 6.016 4.461 1 98.69 38 LEU B CA 1
ATOM 1457 C C . LEU B 1 38 ? 5.43 5.836 4.074 1 98.69 38 LEU B C 1
ATOM 1459 O O . LEU B 1 38 ? 5.027 6.199 2.967 1 98.69 38 LEU B O 1
ATOM 1463 N N . ALA B 1 39 ? 4.703 5.23 4.918 1 98.44 39 ALA B N 1
ATOM 1464 C CA . ALA B 1 39 ? 3.256 5.152 4.73 1 98.44 39 ALA B CA 1
ATOM 1465 C C . ALA B 1 39 ? 2.518 5.785 5.906 1 98.44 39 ALA B C 1
ATOM 1467 O O . ALA B 1 39 ? 3.047 5.848 7.02 1 98.44 39 ALA B O 1
ATOM 1468 N N . LEU B 1 40 ? 1.379 6.285 5.629 1 98.25 40 LEU B N 1
ATOM 1469 C CA . LEU B 1 40 ? 0.508 6.875 6.641 1 98.25 40 LEU B CA 1
ATOM 1470 C C . LEU B 1 40 ? -0.755 6.039 6.824 1 98.25 40 LEU B C 1
ATOM 1472 O O . LEU B 1 40 ? -1.374 5.621 5.844 1 98.25 40 LEU B O 1
ATOM 1476 N N . SER B 1 41 ? -1.11 5.816 8.016 1 97.5 41 SER B N 1
ATOM 1477 C CA . SER B 1 41 ? -2.439 5.27 8.273 1 97.5 41 SER B CA 1
ATOM 1478 C C . SER B 1 41 ? -3.527 6.27 7.898 1 97.5 41 SER B C 1
ATOM 1480 O O . SER B 1 41 ? -3.234 7.426 7.582 1 97.5 41 SER B O 1
ATOM 1482 N N . GLU B 1 42 ? -4.727 5.762 7.938 1 95.69 42 GLU B N 1
ATOM 1483 C CA . GLU B 1 42 ? -5.84 6.703 7.941 1 95.69 42 GLU B CA 1
ATOM 1484 C C . GLU B 1 42 ? -5.738 7.676 9.117 1 95.69 42 GLU B C 1
ATOM 1486 O O . GLU B 1 42 ? -5.156 7.344 10.148 1 95.69 42 GLU B O 1
ATOM 1491 N N . VAL B 1 43 ? -6.281 8.844 8.859 1 95.94 43 VAL B N 1
ATOM 1492 C CA . VAL B 1 43 ? -6.414 9.773 9.977 1 95.94 43 VAL B CA 1
ATOM 1493 C C . VAL B 1 43 ? -7.566 9.328 10.875 1 95.94 43 VAL B C 1
ATOM 1495 O O . VAL B 1 43 ? -8.602 8.867 10.391 1 95.94 43 VAL B O 1
ATOM 1498 N N . MET B 1 44 ? -7.305 9.492 12.156 1 95.69 44 MET B N 1
ATOM 1499 C CA . MET B 1 44 ? -8.328 9.07 13.102 1 95.69 44 MET B CA 1
ATOM 1500 C C . MET B 1 44 ? -8.312 9.938 14.352 1 95.69 44 MET B C 1
ATOM 1502 O O . MET B 1 44 ? -7.312 10.594 14.648 1 9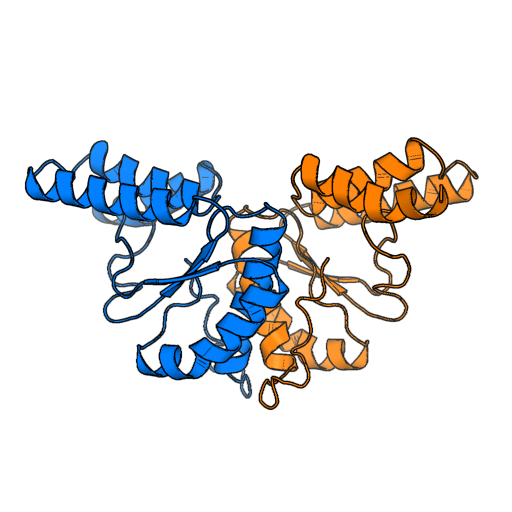5.69 44 MET B O 1
ATOM 1506 N N . THR B 1 45 ? -9.469 9.914 15.016 1 96.62 45 THR B N 1
ATOM 1507 C CA . THR B 1 45 ? -9.5 10.602 16.297 1 96.62 45 THR B CA 1
ATOM 1508 C C . THR B 1 45 ? -8.508 9.969 17.281 1 96.62 45 THR B C 1
ATOM 1510 O O . THR B 1 45 ? -8.172 8.789 17.141 1 96.62 45 THR B O 1
ATOM 1513 N N . PRO B 1 46 ? -8.086 10.734 18.281 1 97.38 46 PRO B N 1
ATOM 1514 C CA . PRO B 1 46 ? -7.199 10.156 19.281 1 97.38 46 PRO B CA 1
ATOM 1515 C C . PRO B 1 46 ? -7.797 8.922 19.969 1 97.38 46 PRO B C 1
ATOM 1517 O O . PRO B 1 46 ? -7.086 7.949 20.219 1 97.38 46 PRO B O 1
ATOM 1520 N N . ASP B 1 47 ? -9.086 8.922 20.203 1 97 47 ASP B N 1
ATOM 1521 C CA . ASP B 1 47 ? -9.742 7.785 20.844 1 97 47 ASP B CA 1
ATOM 1522 C C . ASP B 1 47 ? -9.695 6.547 19.953 1 97 47 ASP B C 1
ATOM 1524 O O . ASP B 1 47 ? -9.414 5.445 20.438 1 97 47 ASP B O 1
ATOM 1528 N N . ASP B 1 48 ? -9.992 6.734 18.734 1 95.31 48 ASP B N 1
ATOM 1529 C CA . ASP B 1 48 ? -9.922 5.617 17.797 1 95.31 48 ASP B CA 1
ATOM 1530 C C . ASP B 1 48 ? -8.492 5.086 17.672 1 95.31 48 ASP B C 1
ATOM 1532 O O . ASP B 1 48 ? -8.281 3.875 17.578 1 95.31 48 ASP B O 1
A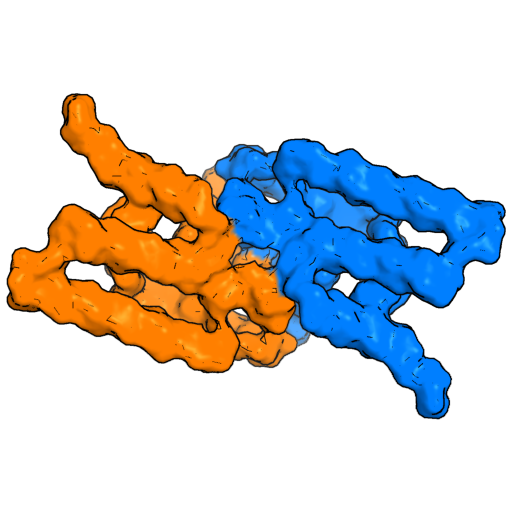TOM 1536 N N . MET B 1 49 ? -7.551 5.984 17.672 1 97.06 49 MET B N 1
ATOM 1537 C CA . MET B 1 49 ? -6.141 5.609 17.641 1 97.06 49 MET B CA 1
ATOM 1538 C C . MET B 1 49 ? -5.766 4.781 18.859 1 97.06 49 MET B C 1
ATOM 1540 O O . MET B 1 49 ? -5.141 3.73 18.734 1 97.06 49 MET B O 1
ATOM 1544 N N . ASP B 1 50 ? -6.211 5.191 19.984 1 97 50 ASP B N 1
ATOM 1545 C CA . ASP B 1 50 ? -5.949 4.449 21.219 1 97 50 ASP B CA 1
ATOM 1546 C C . ASP B 1 50 ? -6.508 3.031 21.125 1 97 50 ASP B C 1
ATOM 1548 O O . ASP B 1 50 ? -5.867 2.078 21.578 1 97 50 ASP B O 1
ATOM 1552 N N . ALA B 1 51 ? -7.625 2.955 20.484 1 93.5 51 ALA B N 1
ATOM 1553 C CA . ALA B 1 51 ? -8.336 1.681 20.438 1 93.5 51 ALA B CA 1
ATOM 1554 C C . ALA B 1 51 ? -7.633 0.697 19.5 1 93.5 51 ALA B C 1
ATOM 1556 O O . ALA B 1 51 ? -7.801 -0.518 19.641 1 93.5 51 ALA B O 1
ATOM 1557 N N . MET B 1 52 ? -6.84 1.205 18.625 1 93.94 52 MET B N 1
ATOM 1558 C CA . MET B 1 52 ? -6.301 0.302 17.609 1 93.94 52 MET B CA 1
ATOM 1559 C C . MET B 1 52 ? -4.793 0.145 17.766 1 93.94 52 MET B C 1
ATOM 1561 O O . MET B 1 52 ? -4.195 -0.758 17.188 1 93.94 52 MET B O 1
ATOM 1565 N N . LEU B 1 53 ? -4.191 0.953 18.578 1 96.75 53 LEU B N 1
ATOM 1566 C CA . LEU B 1 53 ? -2.742 1.111 18.594 1 96.75 53 LEU B CA 1
ATOM 1567 C C . LEU B 1 53 ? -2.055 -0.209 18.922 1 96.75 53 LEU B C 1
ATOM 1569 O O . LEU B 1 53 ? -1.062 -0.574 18.281 1 96.75 53 LEU B O 1
ATOM 1573 N N . ASP B 1 54 ? -2.529 -0.942 19.875 1 95.94 54 ASP B N 1
ATOM 1574 C CA . ASP B 1 54 ? -1.879 -2.186 20.266 1 95.94 54 ASP B CA 1
ATOM 1575 C C . ASP B 1 54 ? -1.919 -3.213 19.141 1 95.94 54 ASP B C 1
ATOM 1577 O O . ASP B 1 54 ? -0.925 -3.895 18.875 1 95.94 54 ASP B O 1
ATOM 1581 N N . ASP B 1 55 ? -3.07 -3.324 18.531 1 95.75 55 ASP B N 1
ATOM 1582 C CA . ASP B 1 55 ? -3.172 -4.23 17.391 1 95.75 55 ASP B CA 1
ATOM 1583 C C . ASP B 1 55 ? -2.279 -3.773 16.234 1 95.75 55 ASP B C 1
ATOM 1585 O O . ASP B 1 55 ? -1.678 -4.598 15.547 1 95.75 55 ASP B O 1
ATOM 1589 N N . ALA B 1 56 ? -2.236 -2.469 16.062 1 97.25 56 ALA B N 1
ATOM 1590 C CA . ALA B 1 56 ? -1.364 -1.926 15.023 1 97.25 56 ALA B CA 1
ATOM 1591 C C . ALA B 1 56 ? 0.095 -2.285 15.281 1 97.25 56 ALA B C 1
ATOM 1593 O O . ALA B 1 56 ? 0.837 -2.617 14.359 1 97.25 56 ALA B O 1
ATOM 1594 N N . LYS B 1 57 ? 0.49 -2.229 16.5 1 97.69 57 LYS B N 1
ATOM 1595 C CA . LYS B 1 57 ? 1.86 -2.572 16.859 1 97.69 57 LYS B CA 1
ATOM 1596 C C . LYS B 1 57 ? 2.16 -4.039 16.562 1 97.69 57 LYS B C 1
ATOM 1598 O O . LYS B 1 57 ? 3.266 -4.375 16.141 1 97.69 57 LYS B O 1
ATOM 1603 N N . ILE B 1 58 ? 1.253 -4.887 16.797 1 96.1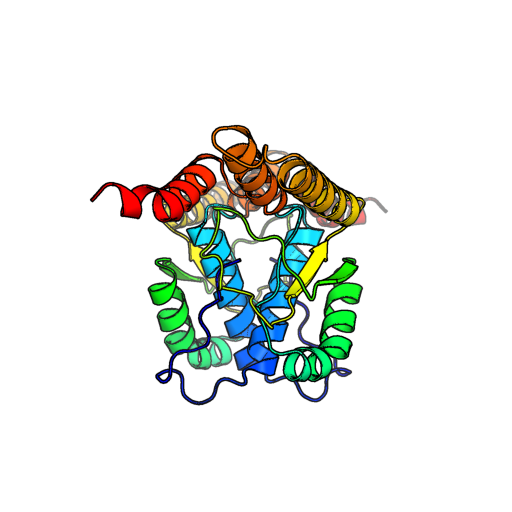2 58 ILE B N 1
ATOM 1604 C CA . ILE B 1 58 ? 1.414 -6.305 16.516 1 96.12 58 ILE B CA 1
ATOM 1605 C C . ILE B 1 58 ? 1.614 -6.504 15.008 1 96.12 58 ILE B C 1
ATOM 1607 O O . ILE B 1 58 ? 2.523 -7.223 14.586 1 96.12 58 ILE B O 1
ATOM 1611 N N . VAL B 1 59 ? 0.737 -5.84 14.258 1 94.44 59 VAL B N 1
ATOM 1612 C CA . VAL B 1 59 ? 0.827 -5.922 12.805 1 94.44 59 VAL B CA 1
ATOM 1613 C C . VAL B 1 59 ? 2.193 -5.422 12.344 1 94.44 59 VAL B C 1
ATOM 1615 O O . VAL B 1 59 ? 2.834 -6.043 11.484 1 94.44 59 VAL B O 1
ATOM 1618 N N . ALA B 1 60 ? 2.648 -4.328 12.898 1 96.75 60 ALA B N 1
ATOM 1619 C CA . ALA B 1 60 ? 3.928 -3.729 12.531 1 96.75 60 ALA B CA 1
ATOM 1620 C C . ALA B 1 60 ? 5.086 -4.668 12.852 1 96.75 60 ALA B C 1
ATOM 1622 O O . ALA B 1 60 ? 6 -4.844 12.047 1 96.75 60 ALA B O 1
ATOM 1623 N N . ARG B 1 61 ? 5.07 -5.27 13.977 1 96.31 61 ARG B N 1
ATOM 1624 C CA . ARG B 1 61 ? 6.125 -6.188 14.398 1 96.31 61 ARG B CA 1
ATOM 1625 C C . ARG B 1 61 ? 6.211 -7.387 13.461 1 96.31 61 ARG B C 1
ATOM 1627 O O . ARG B 1 61 ? 7.305 -7.809 13.078 1 96.31 61 ARG B O 1
ATOM 1634 N N . ARG B 1 62 ? 5.148 -7.844 13.062 1 93.94 62 ARG B N 1
ATOM 1635 C CA . ARG B 1 62 ? 5.102 -9 12.172 1 93.94 62 ARG B CA 1
ATOM 1636 C C . ARG B 1 62 ? 5.746 -8.68 10.828 1 93.94 62 ARG B C 1
ATOM 1638 O O . ARG B 1 62 ? 6.34 -9.555 10.195 1 93.94 62 ARG B O 1
ATOM 1645 N N . ASN B 1 63 ? 5.613 -7.461 10.469 1 95.31 63 ASN B N 1
ATOM 1646 C CA . ASN B 1 63 ? 6.141 -7.039 9.172 1 95.31 63 ASN B CA 1
ATOM 1647 C C . ASN B 1 63 ? 7.508 -6.375 9.312 1 95.31 63 ASN B C 1
ATOM 1649 O O . ASN B 1 63 ? 8.047 -5.844 8.344 1 95.31 63 ASN B O 1
ATOM 1653 N N . LYS B 1 64 ? 8.016 -6.34 10.5 1 96.56 64 LYS B N 1
ATOM 1654 C CA . LYS B 1 64 ? 9.352 -5.812 10.773 1 96.56 64 LYS B CA 1
ATOM 1655 C C . LYS B 1 64 ? 9.453 -4.348 10.359 1 96.56 64 LYS B C 1
ATOM 1657 O O . LYS B 1 64 ? 10.43 -3.945 9.719 1 96.56 64 LYS B O 1
ATOM 1662 N N . VAL B 1 65 ? 8.406 -3.592 10.656 1 98.56 65 VAL B N 1
ATOM 1663 C CA . VAL B 1 65 ? 8.414 -2.146 10.461 1 98.56 65 VAL B CA 1
ATOM 1664 C C . VAL B 1 65 ? 8.156 -1.441 11.789 1 98.56 65 VAL B C 1
ATOM 1666 O O . VAL B 1 65 ? 7.887 -2.092 12.805 1 98.56 65 VAL B O 1
ATOM 1669 N N . ARG B 1 66 ? 8.336 -0.132 11.812 1 98.69 66 ARG B N 1
ATOM 1670 C CA . ARG B 1 66 ? 8.117 0.681 13 1 98.69 66 ARG B CA 1
ATOM 1671 C C . ARG B 1 66 ? 6.926 1.616 12.812 1 98.69 66 ARG B C 1
ATOM 1673 O O . ARG B 1 66 ? 6.551 1.932 11.68 1 98.69 66 ARG B O 1
ATOM 1680 N N . LEU B 1 67 ? 6.32 1.98 13.922 1 98.75 67 LEU B N 1
ATOM 1681 C CA . LEU B 1 67 ? 5.219 2.936 13.945 1 98.75 67 LEU B CA 1
ATOM 1682 C C . LEU B 1 67 ? 5.59 4.176 14.75 1 98.75 67 LEU B C 1
ATOM 1684 O O . LEU B 1 67 ? 6.297 4.078 15.758 1 98.75 67 LEU B O 1
ATOM 1688 N N . TYR B 1 68 ? 5.152 5.273 14.359 1 98.81 68 TYR B N 1
ATOM 1689 C CA . TYR B 1 68 ? 5.199 6.527 15.109 1 98.81 68 TYR B CA 1
ATOM 1690 C C . TYR B 1 68 ? 3.846 7.227 15.078 1 98.81 68 TYR B C 1
ATOM 1692 O O . TYR B 1 68 ? 3.301 7.496 14.008 1 98.81 68 TYR B O 1
ATOM 1700 N N . ARG B 1 69 ? 3.287 7.41 16.219 1 98.69 69 ARG B N 1
ATOM 1701 C CA . ARG B 1 69 ? 2.051 8.188 16.297 1 98.69 69 ARG B CA 1
ATOM 1702 C C . ARG B 1 69 ? 2.322 9.672 16.109 1 98.69 69 ARG B C 1
ATOM 1704 O O . ARG B 1 69 ? 3.084 10.273 16.875 1 98.69 69 ARG B O 1
ATOM 1711 N N . GLU B 1 70 ? 1.762 10.25 15.102 1 98.56 70 GLU B N 1
ATOM 1712 C CA . GLU B 1 70 ? 1.922 11.656 14.734 1 98.56 70 GLU B CA 1
ATOM 1713 C C . GLU B 1 70 ? 0.641 12.445 14.992 1 98.56 70 GLU B C 1
ATOM 1715 O O . GLU B 1 70 ? -0.327 12.328 14.234 1 98.56 70 GLU B O 1
ATOM 1720 N N . PRO B 1 71 ? 0.575 13.25 16.031 1 97.56 71 PRO B N 1
ATOM 1721 C CA . PRO B 1 71 ? -0.647 13.992 16.344 1 97.56 71 PRO B CA 1
ATOM 1722 C C . PRO B 1 71 ? -0.772 15.289 15.531 1 97.56 71 PRO B C 1
ATOM 1724 O O . PRO B 1 71 ? -1.835 15.914 15.523 1 97.56 71 PRO B O 1
ATOM 1727 N N . GLU B 1 72 ? 0.3 15.719 14.969 1 97 72 GLU B N 1
ATOM 1728 C CA . GLU B 1 72 ? 0.327 16.938 14.156 1 97 72 GLU B CA 1
ATOM 1729 C C . GLU B 1 72 ? 1.002 16.672 12.812 1 97 72 GLU B C 1
ATOM 1731 O O . GLU B 1 72 ? 2.152 17.062 12.602 1 97 72 GLU B O 1
ATOM 1736 N N . LEU B 1 73 ? 0.295 16.078 11.906 1 97.88 73 LEU B N 1
ATOM 1737 C CA . LEU B 1 73 ? 0.84 15.758 10.586 1 97.88 73 LEU B CA 1
ATOM 1738 C C . LEU B 1 73 ? 1.286 17.031 9.867 1 97.88 73 LEU B C 1
ATOM 1740 O O . LEU B 1 73 ? 0.589 18.047 9.898 1 97.88 73 LEU B O 1
ATOM 1744 N N . ILE B 1 74 ? 2.443 16.969 9.289 1 98.19 74 ILE B N 1
ATOM 1745 C CA . ILE B 1 74 ? 2.961 18.094 8.516 1 98.19 74 ILE B CA 1
ATOM 1746 C C . ILE B 1 74 ? 1.922 18.531 7.488 1 98.19 74 ILE B C 1
ATOM 1748 O O . ILE B 1 74 ? 1.341 17.703 6.785 1 98.19 74 ILE B O 1
ATOM 1752 N N . VAL B 1 75 ? 1.576 19.75 7.457 1 97.44 75 VAL B N 1
ATOM 1753 C CA . VAL B 1 75 ? 0.676 20.328 6.465 1 97.44 75 VAL B CA 1
ATOM 1754 C C . VAL B 1 75 ? 1.485 20.891 5.297 1 97.44 75 VAL B C 1
ATOM 1756 O O . VAL B 1 75 ? 2.377 21.719 5.496 1 97.44 75 VAL B O 1
ATOM 1759 N N . THR B 1 76 ? 1.256 20.422 4.125 1 98 76 THR B N 1
ATOM 1760 C CA . THR B 1 76 ? 1.877 20.906 2.9 1 98 76 THR B CA 1
ATOM 1761 C C . THR B 1 76 ? 0.833 21.094 1.803 1 98 76 THR B C 1
ATOM 1763 O O . THR B 1 76 ? -0.359 20.875 2.027 1 98 76 THR B O 1
ATOM 1766 N N . ASP B 1 77 ? 1.287 21.438 0.636 1 97.25 77 ASP B N 1
ATOM 1767 C CA . ASP B 1 77 ? 0.379 21.656 -0.487 1 97.25 77 ASP B CA 1
ATOM 1768 C C . ASP B 1 77 ? 0.041 20.328 -1.18 1 97.25 77 ASP B C 1
ATOM 1770 O O . ASP B 1 77 ? -0.549 20.328 -2.262 1 97.25 77 ASP B O 1
ATOM 1774 N N . LEU B 1 78 ? 0.452 19.266 -0.573 1 96.88 78 LEU B N 1
ATOM 1775 C CA . LEU B 1 78 ? 0.121 17.969 -1.154 1 96.88 78 LEU B CA 1
ATOM 1776 C C . LEU B 1 78 ? -1.353 17.641 -0.943 1 96.88 78 LEU B C 1
ATOM 1778 O O . LEU B 1 78 ? -1.961 16.953 -1.762 1 96.88 78 LEU B O 1
ATOM 1782 N N . TYR B 1 79 ? -1.868 18.078 0.207 1 95.38 79 TYR B N 1
ATOM 1783 C CA . TYR B 1 79 ? -3.236 17.766 0.619 1 95.38 79 TYR B CA 1
ATOM 1784 C C . TYR B 1 79 ? -3.92 19.016 1.184 1 95.38 79 TYR B C 1
ATOM 1786 O O . TYR B 1 79 ? -3.254 19.984 1.549 1 95.38 79 TYR B O 1
ATOM 1794 N N . PRO B 1 80 ? -5.289 18.922 1.174 1 94.12 80 PRO B N 1
ATOM 1795 C CA . PRO B 1 80 ? -5.973 20.031 1.867 1 94.12 80 PRO B CA 1
ATOM 1796 C C . PRO B 1 80 ? -5.488 20.203 3.303 1 94.12 80 PRO B C 1
ATOM 1798 O O . PRO B 1 80 ? -5.234 19.219 4.004 1 94.12 80 PRO B O 1
ATOM 1801 N N . ALA B 1 81 ? -5.438 21.391 3.795 1 91.5 81 ALA B N 1
ATOM 1802 C CA . ALA B 1 81 ? -4.793 21.75 5.059 1 91.5 81 ALA B CA 1
ATOM 1803 C C . ALA B 1 81 ? -5.543 21.125 6.238 1 91.5 81 ALA B C 1
ATOM 1805 O O . ALA B 1 81 ? -4.953 20.875 7.297 1 91.5 81 ALA B O 1
ATOM 1806 N N . ASP B 1 82 ? -6.762 20.844 6.102 1 92.56 82 ASP B N 1
ATOM 1807 C CA . ASP B 1 82 ? -7.574 20.422 7.242 1 92.56 82 ASP B CA 1
ATOM 1808 C C . ASP B 1 82 ? -7.77 18.906 7.254 1 92.56 82 ASP B C 1
ATOM 1810 O O . ASP B 1 82 ? -8.531 18.375 8.07 1 92.56 82 ASP B O 1
ATOM 1814 N N . VAL B 1 83 ? -7.078 18.266 6.422 1 90.38 83 VAL B N 1
ATOM 1815 C CA . VAL B 1 83 ? -7.32 16.828 6.25 1 90.38 83 VAL B CA 1
ATOM 1816 C C . VAL B 1 83 ? -7.023 16.094 7.551 1 90.38 83 VAL B C 1
ATOM 1818 O O . VAL B 1 83 ? -7.707 15.125 7.891 1 90.38 83 VAL B O 1
ATOM 1821 N N . ALA B 1 84 ? -6.035 16.5 8.352 1 92.81 84 ALA B N 1
ATOM 1822 C CA . ALA B 1 84 ? -5.621 15.758 9.547 1 92.81 84 ALA B CA 1
ATOM 1823 C C . ALA B 1 84 ? -5.773 16.625 10.797 1 92.81 84 ALA B C 1
ATOM 1825 O O . ALA B 1 84 ? -5.223 16.297 11.852 1 92.81 84 ALA B O 1
ATOM 1826 N N . GLU B 1 85 ? -6.48 17.703 10.648 1 94.5 85 GLU B N 1
ATOM 1827 C CA . GLU B 1 85 ? -6.637 18.594 11.789 1 94.5 85 GLU B CA 1
ATOM 1828 C C . GLU B 1 85 ? -7.344 17.906 12.953 1 94.5 85 GLU B C 1
ATOM 1830 O O . GLU B 1 85 ? -8.422 17.344 12.773 1 94.5 85 GLU B O 1
ATOM 1835 N N . GLY B 1 86 ? -6.723 17.938 14.094 1 95.81 86 GLY B N 1
ATOM 1836 C CA . GLY B 1 86 ? -7.312 17.359 15.297 1 95.81 86 GLY B CA 1
ATOM 1837 C C . GLY B 1 86 ? -7.281 15.844 15.312 1 95.81 86 GLY B C 1
ATOM 1838 O O . GLY B 1 86 ? -7.891 15.219 16.188 1 95.81 86 GLY B O 1
ATOM 1839 N N . LYS B 1 87 ? -6.598 15.242 14.375 1 97.19 87 LYS B N 1
ATOM 1840 C CA . LYS B 1 87 ? -6.551 13.789 14.25 1 97.19 87 LYS B CA 1
ATOM 1841 C C . LYS B 1 87 ? -5.117 13.281 14.305 1 97.19 87 LYS B C 1
ATOM 1843 O O . LYS B 1 87 ? -4.172 14.039 14.086 1 97.19 87 LYS B O 1
ATOM 1848 N N . ASP B 1 88 ? -5.027 12.023 14.656 1 97.88 88 ASP B N 1
ATOM 1849 C CA . ASP B 1 88 ? -3.738 11.344 14.688 1 97.88 88 ASP B CA 1
ATOM 1850 C C . ASP B 1 88 ? -3.529 10.516 13.422 1 97.88 88 ASP B C 1
ATOM 1852 O O . ASP B 1 88 ? -4.496 10.078 12.789 1 97.88 88 ASP B O 1
ATOM 1856 N N . VAL B 1 89 ? -2.264 10.328 13.102 1 98 89 VAL B N 1
ATOM 1857 C CA . VAL B 1 89 ? -1.856 9.43 12.023 1 98 89 VAL B CA 1
ATOM 1858 C C . VAL B 1 89 ? -0.705 8.547 12.5 1 98 89 VAL B C 1
ATOM 1860 O O . VAL B 1 89 ? 0.123 8.977 13.305 1 98 89 VAL B O 1
ATOM 1863 N N . LEU B 1 90 ? -0.717 7.305 12.086 1 98.56 90 LEU B N 1
ATOM 1864 C CA . LEU B 1 90 ? 0.474 6.484 12.281 1 98.56 90 LEU B CA 1
ATOM 1865 C C . LEU B 1 90 ? 1.394 6.566 11.07 1 98.56 90 LEU B C 1
ATOM 1867 O O . LEU B 1 90 ? 0.947 6.391 9.93 1 98.56 90 LEU B O 1
ATOM 1871 N N . LEU B 1 91 ? 2.633 6.902 11.352 1 98.88 91 LEU B N 1
ATOM 1872 C CA . LEU B 1 91 ? 3.686 6.738 10.352 1 98.88 91 LEU B CA 1
ATOM 1873 C C . LEU B 1 91 ? 4.234 5.316 10.367 1 98.88 91 LEU B C 1
ATOM 1875 O O . LEU B 1 91 ? 4.57 4.789 11.43 1 98.88 91 LEU B O 1
ATOM 1879 N N . ILE B 1 92 ? 4.281 4.688 9.289 1 98.88 92 ILE B N 1
ATOM 1880 C CA . ILE B 1 92 ? 4.82 3.344 9.125 1 98.88 92 ILE B CA 1
ATOM 1881 C C . ILE B 1 92 ? 6.129 3.404 8.344 1 98.88 92 ILE B C 1
ATOM 1883 O O . ILE B 1 92 ? 6.156 3.883 7.207 1 98.88 92 ILE B O 1
ATOM 1887 N N . TYR B 1 93 ? 7.207 2.938 8.914 1 98.81 93 TYR B N 1
ATOM 1888 C CA . TYR B 1 93 ? 8.508 3.227 8.312 1 98.81 93 TYR B CA 1
ATOM 1889 C C . TYR B 1 93 ? 9.547 2.207 8.75 1 98.81 93 TYR B C 1
ATOM 1891 O O . TYR B 1 93 ? 9.297 1.392 9.641 1 98.81 93 TYR B O 1
ATOM 1899 N N . THR B 1 94 ? 10.664 2.184 8.047 1 98.25 94 THR B N 1
ATOM 1900 C CA . THR B 1 94 ? 11.875 1.475 8.461 1 98.25 94 THR B CA 1
ATOM 1901 C C . THR B 1 94 ? 13.086 2.404 8.43 1 98.25 94 THR B C 1
ATOM 1903 O O . THR B 1 94 ? 13 3.523 7.922 1 98.25 94 THR B O 1
ATOM 1906 N N . GLY B 1 95 ? 14.133 1.985 9.102 1 96.5 95 GLY B N 1
ATOM 1907 C CA . GLY B 1 95 ? 15.406 2.684 9.023 1 96.5 95 GLY B CA 1
ATOM 1908 C C . GLY B 1 95 ? 15.336 4.113 9.531 1 96.5 95 GLY B C 1
ATOM 1909 O O . GLY B 1 95 ? 14.766 4.371 10.594 1 96.5 95 GLY B O 1
ATOM 1910 N N . ASN B 1 96 ? 15.875 5.039 8.734 1 97.69 96 ASN B N 1
ATOM 1911 C CA . ASN B 1 96 ? 16.016 6.422 9.18 1 97.69 96 ASN B CA 1
ATOM 1912 C C . ASN B 1 96 ? 14.898 7.305 8.641 1 97.69 96 ASN B C 1
ATOM 1914 O O . ASN B 1 96 ? 14.984 8.531 8.703 1 97.69 96 ASN B O 1
ATOM 1918 N N . THR B 1 97 ? 13.883 6.711 8.188 1 98.69 97 THR B N 1
ATOM 1919 C CA . THR B 1 97 ? 12.828 7.453 7.504 1 98.69 97 THR B CA 1
ATOM 1920 C C . THR B 1 97 ? 12.117 8.398 8.477 1 98.69 97 THR B C 1
ATOM 1922 O O . THR B 1 97 ? 11.742 9.508 8.102 1 98.69 97 THR B O 1
ATOM 1925 N N . LEU B 1 98 ? 11.906 7.98 9.695 1 98.81 98 LEU B N 1
ATOM 1926 C CA . LEU B 1 98 ? 11.266 8.852 10.68 1 98.81 98 LEU B CA 1
ATOM 1927 C C . LEU B 1 98 ? 12.062 10.141 10.867 1 98.81 98 LEU B C 1
ATOM 1929 O O . LEU B 1 98 ? 11.492 11.227 10.914 1 98.81 98 LEU B O 1
ATOM 1933 N N . GLN B 1 99 ? 13.352 9.977 10.977 1 98.81 99 GLN B N 1
ATOM 1934 C CA . GLN B 1 99 ? 14.188 11.164 11.148 1 98.81 99 GLN B CA 1
ATOM 1935 C C . GLN B 1 99 ? 14.07 12.094 9.945 1 98.81 99 GLN B C 1
ATOM 1937 O O . GLN B 1 99 ? 14.055 13.312 10.094 1 98.81 99 GLN B O 1
ATOM 1942 N N . GLU B 1 100 ? 14.055 11.539 8.742 1 98.81 100 GLU B N 1
ATOM 1943 C CA . GLU B 1 100 ? 13.867 12.352 7.547 1 98.81 100 GLU B CA 1
ATOM 1944 C C . GLU B 1 100 ? 12.562 13.141 7.613 1 98.81 100 GLU B C 1
ATOM 1946 O O . GLU B 1 100 ? 12.516 14.305 7.219 1 98.81 100 GLU B O 1
ATOM 1951 N N . TYR B 1 101 ? 11.508 12.523 8.133 1 98.88 101 TYR B N 1
ATOM 1952 C CA . TYR B 1 101 ? 10.211 13.172 8.289 1 98.88 101 TYR B CA 1
ATOM 1953 C C . TYR B 1 101 ? 10.281 14.297 9.312 1 98.88 101 TYR B C 1
ATOM 1955 O O . TYR B 1 101 ? 9.781 15.398 9.078 1 98.88 101 TYR B O 1
ATOM 1963 N N . LEU B 1 102 ? 10.914 13.984 10.398 1 98.88 102 LEU B N 1
ATOM 1964 C CA . LEU B 1 102 ? 11.023 14.969 11.461 1 98.88 102 LEU B CA 1
ATOM 1965 C C . LEU B 1 102 ? 11.883 16.156 11.016 1 98.88 102 LEU B C 1
ATOM 1967 O O . LEU B 1 102 ? 11.594 17.297 11.359 1 98.88 102 LEU B O 1
ATOM 1971 N N . ASP B 1 103 ? 12.938 15.859 10.234 1 98.88 103 ASP B N 1
ATOM 1972 C CA . ASP B 1 103 ? 13.766 16.922 9.672 1 98.88 103 ASP B CA 1
ATOM 1973 C C . ASP B 1 103 ? 12.953 17.797 8.719 1 98.88 103 ASP B C 1
ATOM 1975 O O . ASP B 1 103 ? 13.125 19.016 8.688 1 98.88 103 ASP B O 1
ATOM 1979 N N . LEU B 1 104 ? 12.172 17.203 7.949 1 98.88 104 LEU B N 1
ATOM 1980 C CA . LEU B 1 104 ? 11.32 17.938 7.027 1 98.88 104 LEU B CA 1
ATOM 1981 C C . LEU B 1 104 ? 10.398 18.891 7.785 1 98.88 104 LEU B C 1
ATOM 1983 O O . LEU B 1 104 ? 10.234 20.047 7.387 1 98.88 104 LEU B O 1
ATOM 1987 N N . LYS B 1 105 ? 9.812 18.438 8.875 1 98.62 105 LYS B N 1
ATOM 1988 C CA . LYS B 1 105 ? 8.961 19.266 9.727 1 98.62 105 LYS B CA 1
ATOM 1989 C C . LYS B 1 105 ? 9.75 20.438 10.289 1 98.62 105 LYS B C 1
ATOM 1991 O O . LYS B 1 105 ? 9.266 21.578 10.297 1 98.62 105 LYS B O 1
ATOM 1996 N N . ALA B 1 106 ? 10.898 20.141 10.719 1 98.75 106 ALA B N 1
ATOM 1997 C CA . ALA B 1 106 ? 11.758 21.188 11.289 1 98.75 106 ALA B CA 1
ATOM 1998 C C . ALA B 1 106 ? 12.117 22.234 10.242 1 98.75 106 ALA B C 1
ATOM 2000 O O . ALA B 1 106 ? 12.133 23.438 10.531 1 98.75 106 ALA B O 1
ATOM 2001 N N . ASP B 1 107 ? 12.484 21.766 9.055 1 98.81 107 ASP B N 1
ATOM 2002 C CA . ASP B 1 107 ? 12.789 22.672 7.953 1 98.81 107 ASP B CA 1
ATOM 2003 C C . ASP B 1 107 ? 11.609 23.594 7.66 1 98.81 107 ASP B C 1
ATOM 2005 O O . ASP B 1 107 ? 11.789 24.797 7.461 1 98.81 107 ASP B O 1
ATOM 2009 N N . LYS B 1 108 ? 10.461 23.016 7.656 1 98.81 108 LYS B N 1
ATOM 2010 C CA . LYS B 1 108 ? 9.273 23.844 7.43 1 98.81 108 LYS B CA 1
ATOM 2011 C C . LYS B 1 108 ? 9.102 24.875 8.539 1 98.81 108 LYS B C 1
ATOM 2013 O O . LYS B 1 108 ? 8.82 26.047 8.266 1 98.81 108 LYS B O 1
ATOM 2018 N N . ASP B 1 109 ? 9.227 24.422 9.734 1 98.56 109 ASP B N 1
ATOM 2019 C CA . ASP B 1 109 ? 9.07 25.312 10.883 1 98.56 109 ASP B CA 1
ATOM 2020 C C . ASP B 1 109 ? 10.055 26.484 10.812 1 98.56 109 ASP B C 1
ATOM 2022 O O . ASP B 1 109 ? 9.719 27.609 11.156 1 98.56 109 ASP B O 1
ATOM 2026 N N . LEU B 1 110 ? 11.219 26.156 10.391 1 98.62 110 LEU B N 1
ATOM 2027 C CA . LEU B 1 110 ? 12.234 27.188 10.25 1 98.62 110 LEU B CA 1
ATOM 2028 C C . LEU B 1 110 ? 11.836 28.203 9.188 1 98.62 110 LEU B C 1
ATOM 2030 O O . LEU B 1 110 ? 12.039 29.406 9.359 1 98.62 110 LEU B O 1
ATOM 2034 N N . LEU B 1 111 ? 11.328 27.734 8.078 1 98.69 111 LEU B N 1
ATOM 2035 C CA . LEU B 1 111 ? 10.875 28.609 7.008 1 98.69 111 LEU B CA 1
ATOM 2036 C C . LEU B 1 111 ? 9.734 29.5 7.488 1 98.69 111 LEU B C 1
ATOM 2038 O O . LEU B 1 111 ? 9.688 30.688 7.145 1 98.69 111 LEU B O 1
ATOM 2042 N N . ILE B 1 112 ? 8.812 28.953 8.281 1 98.5 112 ILE B N 1
ATOM 2043 C CA . ILE B 1 112 ? 7.699 29.719 8.82 1 98.5 112 ILE B CA 1
ATOM 2044 C C . ILE B 1 112 ? 8.219 30.781 9.789 1 98.5 112 ILE B C 1
ATOM 2046 O O . ILE B 1 112 ? 7.844 31.953 9.695 1 98.5 112 ILE B O 1
ATOM 2050 N N . ALA B 1 113 ? 9.086 30.438 10.641 1 98.19 113 ALA B N 1
ATOM 2051 C CA . ALA B 1 113 ? 9.633 31.328 11.656 1 98.19 113 ALA B CA 1
ATOM 2052 C C . ALA B 1 113 ? 10.367 32.5 11.023 1 98.19 113 ALA B C 1
ATOM 2054 O O . ALA B 1 113 ? 10.383 33.594 11.57 1 98.19 113 ALA B O 1
ATOM 2055 N N . SER B 1 114 ? 10.93 32.281 9.859 1 98 114 SER B N 1
ATOM 2056 C CA . SER B 1 114 ? 11.703 33.312 9.18 1 98 114 SER B CA 1
ATOM 2057 C C . SER B 1 114 ? 10.875 34.031 8.125 1 98 114 SER B C 1
ATOM 2059 O O . SER B 1 114 ? 11.406 34.781 7.312 1 98 114 SER B O 1
ATOM 2061 N N . ASP B 1 115 ? 9.516 33.75 8.039 1 97.81 115 ASP B N 1
ATOM 2062 C CA . ASP B 1 115 ? 8.578 34.312 7.082 1 97.81 115 ASP B CA 1
ATOM 2063 C C . ASP B 1 115 ? 9.031 34.062 5.645 1 97.81 115 ASP B C 1
ATOM 2065 O O . ASP B 1 115 ? 8.945 34.938 4.785 1 97.81 115 ASP B O 1
ATOM 2069 N N . SER B 1 116 ? 9.672 32.812 5.48 1 98.12 116 SER B N 1
ATOM 2070 C CA . SER B 1 116 ? 10.195 32.469 4.168 1 98.12 116 SER B CA 1
ATOM 2071 C C . SER B 1 116 ? 9.445 31.266 3.58 1 98.12 116 SER B C 1
ATOM 2073 O O . SER B 1 116 ? 9.828 30.75 2.535 1 98.12 116 SER B O 1
ATOM 2075 N N . TYR B 1 117 ? 8.359 30.812 4.238 1 98.19 117 TYR B N 1
ATOM 2076 C CA . TYR B 1 117 ? 7.566 29.688 3.748 1 98.19 117 TYR B CA 1
ATOM 2077 C C . TYR B 1 117 ? 6.617 30.141 2.646 1 98.19 117 TYR B C 1
ATOM 2079 O O . TYR B 1 117 ? 5.398 30.188 2.85 1 98.19 117 TYR B O 1
ATOM 2087 N N . ARG B 1 118 ? 7.141 30.391 1.489 1 96.62 118 ARG B N 1
ATOM 2088 C CA . ARG B 1 118 ? 6.398 30.875 0.328 1 96.62 118 ARG B CA 1
ATOM 2089 C C . ARG B 1 118 ? 7.09 30.469 -0.969 1 96.62 118 ARG B C 1
ATOM 2091 O O . ARG B 1 118 ? 8.25 30.047 -0.956 1 96.62 118 ARG B O 1
ATOM 2098 N N . GLY B 1 119 ? 6.297 30.516 -2.08 1 95.38 119 GLY B N 1
ATOM 2099 C CA . GLY B 1 119 ? 6.852 30.281 -3.402 1 95.38 119 GLY B CA 1
ATOM 2100 C C . GLY B 1 119 ? 7.547 28.938 -3.521 1 95.38 119 GLY B C 1
ATOM 2101 O O . GLY B 1 119 ? 6.969 27.891 -3.176 1 95.38 119 GLY B O 1
ATOM 2102 N N . LYS B 1 120 ? 8.781 29.031 -3.955 1 97.5 120 LYS B N 1
ATOM 2103 C CA . LYS B 1 120 ? 9.562 27.828 -4.242 1 97.5 120 LYS B CA 1
ATOM 2104 C C . LYS B 1 120 ? 9.844 27.031 -2.969 1 97.5 120 LYS B C 1
ATOM 2106 O O . LYS B 1 120 ? 9.836 25.797 -2.982 1 97.5 120 LYS B O 1
ATOM 2111 N N . ALA B 1 121 ? 10.117 27.766 -1.897 1 98.31 121 ALA B N 1
ATOM 2112 C CA . ALA B 1 121 ? 10.43 27.109 -0.636 1 98.31 121 ALA B CA 1
ATOM 2113 C C . ALA B 1 121 ? 9.242 26.297 -0.133 1 98.31 121 ALA B C 1
ATOM 2115 O O . ALA B 1 121 ? 9.406 25.172 0.343 1 98.31 121 ALA B O 1
ATOM 2116 N N . ARG B 1 122 ? 8.07 26.828 -0.208 1 98.31 122 ARG B N 1
ATOM 2117 C CA . ARG B 1 122 ? 6.848 26.141 0.191 1 98.31 122 ARG B CA 1
ATOM 2118 C C . ARG B 1 122 ? 6.59 24.922 -0.688 1 98.31 122 ARG B C 1
ATOM 2120 O O . ARG B 1 122 ? 6.262 23.844 -0.185 1 98.31 122 ARG B O 1
ATOM 2127 N N . ARG B 1 123 ? 6.766 25.094 -1.973 1 98.38 123 ARG B N 1
ATOM 2128 C CA . ARG B 1 123 ? 6.59 23.984 -2.908 1 98.38 123 ARG B CA 1
ATOM 2129 C C . ARG B 1 123 ? 7.57 22.859 -2.609 1 98.38 123 ARG B C 1
ATOM 2131 O O . ARG B 1 123 ? 7.207 21.688 -2.67 1 98.38 123 ARG B O 1
ATOM 2138 N N . GLU B 1 124 ? 8.781 23.234 -2.279 1 98.69 124 GLU B N 1
ATOM 2139 C CA . GLU B 1 124 ? 9.82 22.234 -2.02 1 98.69 124 GLU B CA 1
ATOM 2140 C C . GLU B 1 124 ? 9.453 21.359 -0.821 1 98.69 124 GLU B C 1
ATOM 2142 O O . GLU B 1 124 ? 9.727 20.156 -0.82 1 98.69 124 GLU B O 1
ATOM 2147 N N . ILE B 1 125 ? 8.898 21.938 0.203 1 98.81 125 ILE B N 1
ATOM 2148 C CA . ILE B 1 125 ? 8.469 21.172 1.366 1 98.81 125 ILE B CA 1
ATOM 2149 C C . ILE B 1 125 ? 7.422 20.141 0.949 1 98.81 125 ILE B C 1
ATOM 2151 O O . ILE B 1 125 ? 7.484 18.984 1.356 1 98.81 125 ILE B O 1
ATOM 2155 N N . ALA B 1 126 ? 6.48 20.531 0.078 1 98.75 126 ALA B N 1
ATOM 2156 C CA . ALA B 1 126 ? 5.445 19.625 -0.41 1 98.75 126 ALA B CA 1
ATOM 2157 C C . ALA B 1 126 ? 6.055 18.5 -1.254 1 98.75 126 ALA B C 1
ATOM 2159 O O . ALA B 1 126 ? 5.68 17.344 -1.114 1 98.75 126 ALA B O 1
ATOM 2160 N N . VAL B 1 127 ? 6.988 18.875 -2.061 1 98.81 127 VAL B N 1
ATOM 2161 C CA . VAL B 1 127 ? 7.641 17.906 -2.939 1 98.81 127 VAL B CA 1
ATOM 2162 C C . VAL B 1 127 ? 8.398 16.875 -2.105 1 98.81 127 VAL B C 1
ATOM 2164 O O . VAL B 1 127 ? 8.258 15.672 -2.328 1 98.81 127 VAL B O 1
ATOM 2167 N N . ARG B 1 128 ? 9.125 17.344 -1.144 1 98.88 128 ARG B N 1
ATOM 2168 C CA . ARG B 1 128 ? 9.906 16.453 -0.292 1 98.88 128 ARG B CA 1
ATOM 2169 C C . ARG B 1 128 ? 9 15.508 0.485 1 98.88 128 ARG B C 1
ATOM 2171 O O . ARG B 1 128 ? 9.328 14.336 0.68 1 98.88 128 ARG B O 1
ATOM 2178 N N . PHE B 1 129 ? 7.879 16.016 0.928 1 98.88 129 PHE B N 1
ATOM 2179 C CA . PHE B 1 129 ? 6.934 15.148 1.627 1 98.88 129 PHE B CA 1
ATOM 2180 C C . PHE B 1 129 ? 6.379 14.078 0.692 1 98.88 129 PHE B C 1
ATOM 2182 O O . PHE B 1 129 ? 6.309 12.906 1.057 1 98.88 129 PHE B O 1
ATOM 2189 N N . GLY B 1 130 ? 5.961 14.43 -0.531 1 98.69 130 GLY B N 1
ATOM 2190 C CA . GLY B 1 130 ? 5.508 13.477 -1.532 1 98.69 130 GLY B CA 1
ATOM 2191 C C . GLY B 1 130 ? 6.539 12.406 -1.846 1 98.69 130 GLY B C 1
ATOM 2192 O O . GLY B 1 130 ? 6.199 11.234 -2.008 1 98.69 130 GLY B O 1
ATOM 2193 N N . GLN B 1 131 ? 7.812 12.875 -1.913 1 98.62 131 GLN B N 1
ATOM 2194 C CA . GLN B 1 131 ? 8.898 11.938 -2.176 1 98.62 131 GLN B CA 1
ATOM 2195 C C . GLN B 1 131 ? 9.062 10.953 -1.021 1 98.62 131 GLN B C 1
ATOM 2197 O O . GLN B 1 131 ? 9.312 9.766 -1.241 1 98.62 131 GLN B O 1
ATOM 2202 N N . LEU B 1 132 ? 8.961 11.461 0.234 1 98.5 132 LEU B N 1
ATOM 2203 C CA . LEU B 1 132 ? 9.008 10.586 1.398 1 98.5 132 LEU B CA 1
ATOM 2204 C C . LEU B 1 132 ? 7.91 9.531 1.326 1 98.5 132 LEU B C 1
ATOM 2206 O O . LEU B 1 132 ? 8.102 8.398 1.767 1 98.5 132 LEU B O 1
ATOM 2210 N N . LEU B 1 133 ? 6.734 9.891 0.744 1 98.31 133 LEU B N 1
ATOM 2211 C CA . LEU B 1 133 ? 5.602 8.984 0.592 1 98.31 133 LEU B CA 1
ATOM 2212 C C . LEU B 1 133 ? 5.754 8.125 -0.662 1 98.31 133 LEU B C 1
ATOM 2214 O O . LEU B 1 133 ? 4.867 7.336 -0.99 1 98.31 133 LEU B O 1
ATOM 2218 N N . SER B 1 134 ? 6.82 8.312 -1.43 1 98.12 134 SER B N 1
ATOM 2219 C CA . SER B 1 134 ? 7.199 7.523 -2.6 1 98.12 134 SER B CA 1
ATOM 2220 C C . SER B 1 134 ? 6.254 7.785 -3.768 1 98.12 134 SER B C 1
ATOM 2222 O O . SER B 1 134 ? 5.988 6.887 -4.57 1 98.12 134 SER B O 1
ATOM 2224 N N . TYR B 1 135 ? 5.688 8.961 -3.787 1 97.88 135 TYR B N 1
ATOM 2225 C CA . TYR B 1 135 ? 4.871 9.328 -4.938 1 97.88 135 TYR B CA 1
ATOM 2226 C C . TYR B 1 135 ? 5.746 9.672 -6.141 1 97.88 135 TYR B C 1
ATOM 2228 O O . TYR B 1 135 ? 6.785 10.312 -5.992 1 97.88 135 TYR B O 1
ATOM 2236 N N . PRO B 1 136 ? 5.293 9.266 -7.348 1 97.81 136 PRO B N 1
ATOM 2237 C CA . PRO B 1 136 ? 5.984 9.766 -8.539 1 97.81 136 PRO B CA 1
ATOM 2238 C C . PRO B 1 136 ? 5.891 11.289 -8.68 1 97.81 136 PRO B C 1
ATOM 2240 O O . PRO B 1 136 ? 4.887 11.883 -8.289 1 97.81 136 PRO B O 1
ATOM 2243 N N . GLN B 1 137 ? 6.883 11.805 -9.281 1 98.12 137 GLN B N 1
ATOM 2244 C CA . GLN B 1 137 ? 6.957 13.258 -9.406 1 98.12 137 GLN B CA 1
ATOM 2245 C C . GLN B 1 137 ? 5.715 13.82 -10.086 1 98.12 137 GLN B C 1
ATOM 2247 O O . GLN B 1 137 ? 5.195 14.859 -9.688 1 98.12 137 GLN B O 1
ATOM 2252 N N . ALA B 1 138 ? 5.254 13.133 -11.133 1 97.88 138 ALA B N 1
ATOM 2253 C CA . ALA B 1 138 ? 4.086 13.617 -11.859 1 97.88 138 ALA B CA 1
ATOM 2254 C C . ALA B 1 138 ? 2.865 13.695 -10.953 1 97.88 138 ALA B C 1
ATOM 2256 O O . ALA B 1 138 ? 2.064 14.625 -11.055 1 97.88 138 ALA B O 1
ATOM 2257 N N . VAL B 1 139 ? 2.729 12.82 -10.07 1 97.44 139 VAL B N 1
ATOM 2258 C CA . VAL B 1 139 ? 1.613 12.781 -9.133 1 97.44 139 VAL B CA 1
ATOM 2259 C C . VAL B 1 139 ? 1.777 13.898 -8.102 1 97.44 139 VAL B C 1
ATOM 2261 O O . VAL B 1 139 ? 0.812 14.586 -7.758 1 97.44 139 VAL B O 1
ATOM 2264 N N . ILE B 1 140 ? 2.979 14.047 -7.594 1 98.19 140 ILE B N 1
ATOM 2265 C CA . ILE B 1 140 ? 3.262 15.117 -6.645 1 98.19 140 ILE B CA 1
ATOM 2266 C C . ILE B 1 140 ? 2.863 16.453 -7.254 1 98.19 140 ILE B C 1
ATOM 2268 O O . ILE B 1 140 ? 2.164 17.25 -6.617 1 98.19 140 ILE B O 1
ATOM 2272 N N . ASP B 1 141 ? 3.277 16.641 -8.477 1 98.12 141 ASP B N 1
ATOM 2273 C CA . ASP B 1 141 ? 2.969 17.891 -9.172 1 98.12 141 ASP B CA 1
ATOM 2274 C C . ASP B 1 141 ? 1.46 18.078 -9.32 1 98.12 141 ASP B C 1
ATOM 2276 O O . ASP B 1 141 ? 0.944 19.188 -9.117 1 98.12 141 ASP B O 1
ATOM 2280 N N . GLU B 1 142 ? 0.807 17.062 -9.648 1 97.25 142 GLU B N 1
ATOM 2281 C CA . GLU B 1 142 ? -0.641 17.125 -9.828 1 97.25 142 GLU B CA 1
ATOM 2282 C C . GLU B 1 142 ? -1.343 17.453 -8.516 1 97.25 142 GLU B C 1
ATOM 2284 O O . GLU B 1 142 ? -2.244 18.297 -8.484 1 97.25 142 GLU B O 1
ATOM 2289 N N . LEU B 1 143 ? -0.932 16.828 -7.457 1 96.62 143 LEU B N 1
ATOM 2290 C CA . LEU B 1 143 ? -1.546 17.062 -6.156 1 96.62 143 LEU B CA 1
ATOM 2291 C C . LEU B 1 143 ? -1.315 18.5 -5.691 1 96.62 143 LEU B C 1
ATOM 2293 O O . LEU B 1 143 ? -2.234 19.156 -5.188 1 96.62 143 LEU B O 1
ATOM 2297 N N . ILE B 1 144 ? -0.166 18.938 -5.863 1 97.69 144 ILE B N 1
ATOM 2298 C CA . ILE B 1 144 ? 0.147 20.312 -5.473 1 97.69 144 ILE B CA 1
ATOM 2299 C C . ILE B 1 144 ? -0.686 21.281 -6.301 1 97.69 144 ILE B C 1
ATOM 2301 O O . ILE B 1 144 ? -1.233 22.25 -5.766 1 97.69 144 ILE B O 1
ATOM 2305 N N . ALA B 1 145 ? -0.772 21.031 -7.598 1 96.69 145 ALA B N 1
ATOM 2306 C CA . ALA B 1 145 ? -1.55 21.891 -8.484 1 96.69 145 ALA B CA 1
ATOM 2307 C C . ALA B 1 145 ? -3.014 21.938 -8.055 1 96.69 145 ALA B C 1
ATOM 2309 O O . ALA B 1 145 ? -3.658 22.984 -8.141 1 96.69 145 ALA B O 1
ATOM 2310 N N . GLN B 1 146 ? -3.545 20.875 -7.648 1 94.25 146 GLN B N 1
ATOM 2311 C CA . GLN B 1 146 ? -4.93 20.812 -7.191 1 94.25 146 GLN B CA 1
ATOM 2312 C C . GLN B 1 146 ? -5.148 21.688 -5.961 1 94.25 146 GLN B C 1
ATOM 2314 O O . GLN B 1 146 ? -6.238 22.234 -5.77 1 94.25 146 GLN B O 1
ATOM 2319 N N . GLN B 1 147 ? -4.156 21.734 -5.176 1 93 147 GLN B N 1
ATOM 2320 C CA . GLN B 1 147 ? -4.277 22.5 -3.938 1 93 147 GLN B CA 1
ATOM 2321 C C . GLN B 1 147 ? -4.004 23.984 -4.176 1 93 147 GLN B C 1
ATOM 2323 O O . GLN B 1 147 ? -4.5 24.844 -3.439 1 93 147 GLN B O 1
ATOM 2328 N N . THR B 1 148 ? -3.207 24.297 -5.16 1 87.69 148 THR B N 1
ATOM 2329 C CA . THR B 1 148 ? -2.783 25.688 -5.363 1 87.69 148 THR B CA 1
ATOM 2330 C C . THR B 1 148 ? -3.504 26.297 -6.559 1 87.69 148 THR B C 1
ATOM 2332 O O . THR B 1 148 ? -3.496 27.516 -6.734 1 87.69 148 THR B O 1
ATOM 2335 N N . GLY B 1 149 ? -3.875 25.531 -7.625 1 74.94 149 GLY B N 1
ATOM 2336 C CA . GLY B 1 149 ? -4.523 26.031 -8.828 1 74.94 149 GLY B CA 1
ATOM 2337 C C . GLY B 1 149 ? -5.934 26.547 -8.578 1 74.94 149 GLY B C 1
ATOM 2338 O O . GLY B 1 149 ? -6.504 27.234 -9.414 1 74.94 149 GLY B O 1
ATOM 2339 N N . GLY B 1 150 ? -6.73 26.094 -7.719 1 54.78 150 GLY B N 1
ATOM 2340 C CA . GLY B 1 150 ? -8.047 26.672 -7.543 1 54.78 150 GLY B CA 1
ATOM 2341 C C . GLY B 1 150 ? -8 28.156 -7.211 1 54.78 150 GLY B C 1
ATOM 2342 O O . GLY B 1 150 ? -9.047 28.812 -7.117 1 54.78 150 GLY B O 1
ATOM 2343 N N . ASP B 1 151 ? -7.066 28.734 -6.621 1 42.75 151 ASP B N 1
ATOM 2344 C CA . ASP B 1 151 ? -7.117 30.156 -6.324 1 42.75 151 ASP B CA 1
ATOM 2345 C C . ASP B 1 151 ? -7.074 30.984 -7.602 1 42.75 151 ASP B C 1
ATOM 2347 O O . ASP B 1 151 ? -7.258 32.219 -7.566 1 42.75 151 ASP B O 1
ATOM 2351 N N . ALA B 1 152 ? -6.473 30.734 -8.672 1 37.19 152 ALA B N 1
ATOM 2352 C CA . ALA B 1 152 ? -6.516 31.656 -9.805 1 37.19 152 ALA B CA 1
ATOM 2353 C C . ALA B 1 152 ? -7.918 31.719 -10.414 1 37.19 152 ALA B C 1
ATOM 2355 O O . ALA B 1 152 ? -8.133 32.406 -11.414 1 37.19 152 ALA B O 1
ATOM 2356 N N . GLN B 1 153 ? -8.945 30.859 -10.203 1 28.7 153 GLN B N 1
ATOM 2357 C CA . GLN B 1 153 ? -10.164 31.359 -10.852 1 28.7 153 GLN B CA 1
ATOM 2358 C C . GLN B 1 153 ? -10.75 32.531 -10.086 1 28.7 153 GLN B C 1
ATOM 2360 O O . GLN B 1 153 ? -10.836 32.5 -8.859 1 28.7 153 GLN B O 1
#

Radius of gyration: 20.24 Å; Cα contacts (8 Å, |Δi|>4): 485; chains: 2; bounding box: 46×62×46 Å

Foldseek 3Di:
DDQPPDDDPVPPPDDRLVVQLVVLLVVLQCQLVVVAAKDKTQWAAPVSCVVNVVVSVVSNVVSVWDKDKDQDQDAALLDDRCRRPNTIMIMIHDDCLVVLRVVLSVQCVVCVVVVNCDDPNRLVSQQSVCVNRVHDPVSSVVSSCVSVVVVVD/DDQPPDDDPVVVDDDRLVVQLVVLLVVLQCQLVVVAAKDKTHWDAPVSCVVNVVVSVVSNVVSVWDKDKDQDQDAALLDDRCRRPNTIMIMIHDDCLVVLRVVLSVQCVVCVVVVNCDDPNRLVSQQSVCVNRVHDPVSSVVSSCVSVVVVVD

Sequence (306 aa):
MVCAGSPTAAQENIDQRSYNLGIIGGFAEIVRLGVKKLALSEVMTPDDMDAMLDDAKIVARRNKVRLYREPELIVTDLYPADVAEGKDVLLIYTGNTLQEYLDLKADKDLLIASDSYRGKARREIAVRFGQLLSYPQAVIDELIAQQTGGDAQMVCAGSPTAAQENIDQRSYNLGIIGGFAEIVRLGVKKLALSEVMTPDDMDAMLDDAKIVARRNKVRLYREPELIVTDLYPADVAEGKDVLLIYTGNTLQEYLDLKADKDLLIASDSYRGKARREIAVRFGQLLSYPQAVIDELIAQQTGGDAQ

Secondary structure (DSSP, 8-state):
--------TTSTT--HHHHHHHHHHHHHHHHHTTS-SEEEPPPB-HHHHHHHHHHHHHHHHHTT-EEEEESSPPP-TTS-TTTTTT-BEEEEE-TTHHHHHHHHHHHHHHHHHTT--SHHHHHHHHHHHHHHTT--HHHHHHHHHHHHGGGG-/--------TT-TT--HHHHHHHHHHHHHHHHHTTS-SEEEPPPB-HHHHHHHHHHHHHHHHHTT-EEEEESSPPP-TTS-TTTTTT-BEEEEE-TTHHHHHHHHHHHHHHHHHTT--SHHHHHHHHHHHHHHTT--HHHHHHHHHHHHGGGG-

Organism: NCBI:txid1548547